Protein AF-A0A3C1V6Z4-F1 (afdb_monomer_lite)

Sequence (201 aa):
MAAVVLVALPVWFRATVSAAVAAIESIQLNGKGGDYHIFLPLIFPTIVVVALALGVLLLVRTLFDGAAWRIDRLVFRFERIDPKVGLQRIVSKTTVVRILLSFIGFAVLVSAAWLLAGPLIVVLGDFPASLGRGAGQGSEVLSAAVNYLWGILAVASIVSALDWWLQRFRFERKIRMTPSELREELRSLRANPKVRWQRNG

Structure (mmCIF, N/CA/C/O backbone):
data_AF-A0A3C1V6Z4-F1
#
_entry.id   AF-A0A3C1V6Z4-F1
#
loop_
_atom_site.group_PDB
_atom_site.id
_atom_site.type_symbol
_atom_site.label_atom_id
_atom_site.label_alt_id
_atom_site.label_comp_id
_atom_site.label_asym_id
_atom_site.label_entity_id
_atom_site.label_seq_id
_atom_site.pdbx_PDB_ins_code
_atom_site.Cartn_x
_atom_site.Cartn_y
_atom_site.Cartn_z
_atom_site.occupancy
_atom_site.B_iso_or_equiv
_atom_site.auth_seq_id
_atom_site.auth_comp_id
_atom_site.auth_asym_id
_atom_site.auth_atom_id
_atom_site.pdbx_PDB_model_num
ATOM 1 N N . MET A 1 1 ? -1.363 -14.929 2.633 1.00 51.97 1 MET A N 1
ATOM 2 C CA . MET A 1 1 ? -1.083 -13.933 1.571 1.00 51.97 1 MET A CA 1
ATOM 3 C C . MET A 1 1 ? 0.413 -13.682 1.402 1.00 51.97 1 MET A C 1
ATOM 5 O O . MET A 1 1 ? 0.907 -13.970 0.326 1.00 51.97 1 MET A O 1
ATOM 9 N N . ALA A 1 2 ? 1.154 -13.258 2.437 1.00 54.22 2 ALA A N 1
ATOM 10 C CA . ALA A 1 2 ? 2.596 -12.970 2.320 1.00 54.22 2 ALA A CA 1
ATOM 11 C C . ALA A 1 2 ? 3.446 -14.137 1.764 1.00 54.22 2 ALA A C 1
ATOM 13 O O . ALA A 1 2 ? 4.280 -13.917 0.897 1.00 54.22 2 ALA A O 1
ATOM 14 N N . ALA A 1 3 ? 3.185 -15.382 2.180 1.00 61.78 3 ALA A N 1
ATOM 15 C CA . ALA A 1 3 ? 3.918 -16.554 1.682 1.00 61.78 3 ALA A CA 1
ATOM 16 C C . ALA A 1 3 ? 3.718 -16.817 0.175 1.00 61.78 3 ALA A C 1
ATOM 18 O O . ALA A 1 3 ? 4.668 -17.142 -0.525 1.00 61.78 3 ALA A O 1
ATOM 19 N N . VAL A 1 4 ? 2.500 -16.622 -0.343 1.00 63.16 4 VAL A N 1
ATOM 20 C CA . VAL A 1 4 ? 2.193 -16.793 -1.777 1.00 63.16 4 VAL A CA 1
ATOM 21 C C . VAL A 1 4 ? 2.900 -15.726 -2.599 1.00 63.16 4 VAL A C 1
ATOM 23 O O . VAL A 1 4 ? 3.477 -16.028 -3.636 1.00 63.16 4 VAL A O 1
ATOM 26 N N . VAL A 1 5 ? 2.897 -14.488 -2.100 1.00 64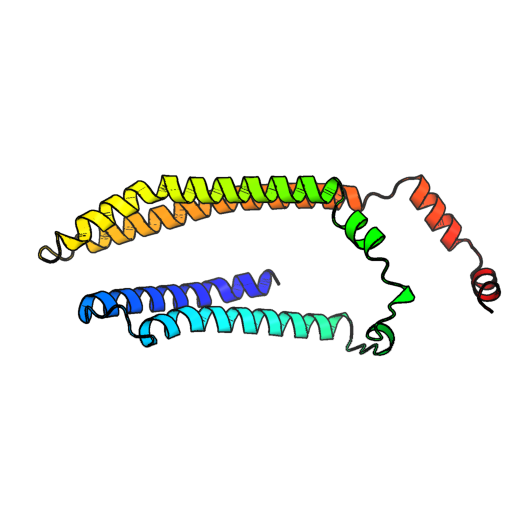.00 5 VAL A N 1
ATOM 27 C CA . VAL A 1 5 ? 3.597 -13.373 -2.739 1.00 64.00 5 VAL A CA 1
ATOM 28 C C . VAL A 1 5 ? 5.096 -13.648 -2.789 1.00 64.00 5 VAL A C 1
ATOM 30 O O . VAL A 1 5 ? 5.678 -13.496 -3.851 1.00 64.00 5 VAL A O 1
ATOM 33 N N . LEU A 1 6 ? 5.706 -14.128 -1.700 1.00 73.56 6 LEU A N 1
ATOM 34 C CA . LEU A 1 6 ? 7.139 -14.444 -1.653 1.00 73.56 6 LEU A CA 1
ATOM 35 C C . LEU A 1 6 ? 7.544 -15.582 -2.604 1.00 73.56 6 LEU A C 1
ATOM 37 O O . LEU A 1 6 ? 8.608 -15.507 -3.211 1.00 73.56 6 LEU A O 1
ATOM 41 N N . VAL A 1 7 ? 6.699 -16.604 -2.770 1.00 75.56 7 VAL A N 1
ATOM 42 C CA . VAL A 1 7 ? 6.961 -17.727 -3.692 1.00 75.56 7 VAL A CA 1
ATOM 43 C C . VAL A 1 7 ? 6.725 -17.330 -5.153 1.00 75.56 7 VAL A C 1
ATOM 45 O O . VAL A 1 7 ? 7.472 -17.749 -6.035 1.00 75.56 7 VAL A O 1
ATOM 48 N N . ALA A 1 8 ? 5.714 -16.502 -5.424 1.00 73.44 8 ALA A N 1
ATOM 49 C CA . ALA A 1 8 ? 5.392 -16.056 -6.777 1.00 73.44 8 ALA A CA 1
ATOM 50 C C . ALA A 1 8 ? 6.335 -14.953 -7.289 1.00 73.44 8 ALA A C 1
ATOM 52 O O . ALA A 1 8 ? 6.526 -14.836 -8.496 1.00 73.44 8 ALA A O 1
ATOM 53 N N . LEU A 1 9 ? 6.950 -14.172 -6.394 1.00 73.75 9 LEU A N 1
ATOM 54 C CA . LEU A 1 9 ? 7.832 -13.047 -6.726 1.00 73.75 9 LEU A CA 1
ATOM 55 C C . LEU A 1 9 ? 8.994 -13.402 -7.669 1.00 73.75 9 LEU A C 1
ATOM 57 O O . LEU A 1 9 ? 9.145 -12.711 -8.674 1.00 73.75 9 LEU A O 1
ATOM 61 N N . PRO A 1 10 ? 9.804 -14.452 -7.420 1.00 79.44 10 PRO A N 1
ATOM 62 C CA . PRO A 1 10 ? 10.928 -14.783 -8.298 1.00 79.44 10 PRO A CA 1
ATOM 63 C C . PRO A 1 10 ? 10.482 -15.253 -9.688 1.00 79.44 10 PRO A C 1
ATOM 65 O O . PRO A 1 10 ? 11.139 -14.940 -10.681 1.00 79.44 10 PRO A O 1
ATOM 68 N N . VAL A 1 11 ? 9.363 -15.979 -9.774 1.00 78.00 11 VAL A N 1
ATOM 69 C CA . VAL A 1 11 ? 8.796 -16.445 -11.051 1.00 78.00 11 VAL A CA 1
ATOM 70 C C . VAL A 1 11 ? 8.221 -15.270 -11.831 1.00 78.00 11 VAL A C 1
ATOM 72 O O . VAL A 1 11 ? 8.509 -15.117 -13.016 1.00 78.00 11 VAL A O 1
ATOM 75 N N . TRP A 1 12 ? 7.468 -14.409 -11.144 1.00 75.56 12 TRP A N 1
ATOM 76 C CA . TRP A 1 12 ? 6.934 -13.181 -11.709 1.00 75.56 12 TRP A CA 1
ATOM 77 C C . TRP A 1 12 ? 8.057 -12.306 -12.249 1.00 75.56 12 TRP A C 1
ATOM 79 O O . TRP A 1 12 ? 8.061 -12.017 -13.434 1.00 75.56 12 TRP A O 1
ATOM 89 N N . PHE A 1 13 ? 9.059 -11.991 -11.424 1.00 76.31 13 PHE A N 1
ATOM 90 C CA . PHE A 1 13 ? 10.189 -11.145 -11.798 1.00 76.31 13 PHE A CA 1
ATOM 91 C C . PHE A 1 13 ? 10.911 -11.654 -13.050 1.00 76.31 13 PHE A C 1
ATOM 93 O O . PHE A 1 13 ? 11.165 -10.879 -13.967 1.00 76.31 13 PHE A O 1
ATOM 100 N N . ARG A 1 14 ? 11.185 -12.963 -13.143 1.00 77.00 14 ARG A N 1
ATOM 101 C CA . ARG A 1 14 ? 11.788 -13.554 -14.350 1.00 77.00 14 ARG A CA 1
ATOM 102 C C . ARG A 1 14 ? 10.898 -13.387 -15.584 1.00 77.00 14 ARG A C 1
ATOM 104 O O . ARG A 1 14 ? 11.407 -13.072 -16.659 1.00 77.00 14 ARG A O 1
ATOM 111 N N . ALA A 1 15 ? 9.590 -13.578 -15.439 1.00 74.69 15 ALA A N 1
ATOM 112 C CA . ALA A 1 15 ? 8.638 -13.448 -16.536 1.00 74.69 15 ALA A CA 1
ATOM 113 C C . ALA A 1 15 ? 8.471 -11.989 -16.995 1.00 74.69 15 ALA A C 1
ATOM 115 O O . ALA A 1 15 ? 8.499 -11.724 -18.192 1.00 74.69 15 ALA A O 1
ATOM 116 N N . THR A 1 16 ? 8.367 -11.025 -16.076 1.00 77.81 16 THR A N 1
ATOM 117 C CA . THR A 1 16 ? 8.249 -9.604 -16.438 1.00 77.81 16 THR A CA 1
ATOM 118 C C . THR A 1 16 ? 9.543 -9.056 -17.024 1.00 77.81 16 THR A C 1
ATOM 120 O O . THR A 1 16 ? 9.485 -8.307 -17.991 1.00 77.81 16 THR A O 1
ATOM 123 N N . VAL A 1 17 ? 10.709 -9.430 -16.483 1.00 76.00 17 VAL A N 1
ATOM 124 C CA . VAL A 1 17 ? 12.007 -8.972 -17.007 1.00 76.00 17 VAL A CA 1
ATOM 125 C C . VAL A 1 17 ? 12.266 -9.541 -18.401 1.00 76.00 17 VAL A C 1
ATOM 127 O O . VAL A 1 17 ? 12.654 -8.792 -19.290 1.00 76.00 17 VAL A O 1
ATOM 130 N N . SER A 1 18 ? 12.000 -10.831 -18.630 1.00 72.69 18 SER A N 1
ATOM 131 C CA . SER A 1 18 ? 12.142 -11.422 -19.972 1.00 72.69 18 SER A CA 1
ATOM 132 C C . SER A 1 18 ? 11.177 -10.804 -20.987 1.00 72.69 18 SER A C 1
ATOM 134 O O . SER A 1 18 ? 11.597 -10.468 -22.092 1.00 72.69 18 SER A O 1
ATOM 136 N N . ALA A 1 19 ? 9.919 -10.570 -20.602 1.00 72.75 19 ALA A N 1
ATOM 137 C CA . ALA A 1 19 ? 8.947 -9.890 -21.455 1.00 72.75 19 ALA A CA 1
ATOM 138 C C . ALA A 1 19 ? 9.327 -8.426 -21.737 1.00 72.75 19 ALA A C 1
ATOM 140 O O . ALA A 1 19 ? 9.159 -7.956 -22.859 1.00 72.75 19 ALA A O 1
ATOM 141 N N . ALA A 1 20 ? 9.872 -7.710 -20.749 1.00 69.81 20 ALA A N 1
ATOM 142 C CA . ALA A 1 20 ? 10.340 -6.337 -20.922 1.00 69.81 20 ALA A CA 1
ATOM 143 C C . ALA A 1 20 ? 11.541 -6.256 -21.878 1.00 69.81 20 ALA A C 1
ATOM 145 O O . ALA A 1 20 ? 11.566 -5.389 -22.746 1.00 69.81 20 ALA A O 1
ATOM 146 N N . VAL A 1 21 ? 12.502 -7.179 -21.765 1.00 71.38 21 VAL A N 1
ATOM 147 C CA . VAL A 1 21 ? 13.651 -7.261 -22.683 1.00 71.38 21 VAL A CA 1
ATOM 148 C C . VAL A 1 21 ? 13.186 -7.558 -24.110 1.00 71.38 21 VAL A C 1
ATOM 150 O O . VAL A 1 21 ? 13.576 -6.845 -25.031 1.00 71.38 21 VAL A O 1
ATOM 153 N N . ALA A 1 22 ? 12.286 -8.529 -24.289 1.00 71.75 22 ALA A N 1
ATOM 154 C CA . ALA A 1 22 ? 11.724 -8.859 -25.599 1.00 71.75 22 ALA A CA 1
ATOM 155 C C . ALA A 1 22 ? 10.933 -7.688 -26.215 1.00 71.75 22 ALA A C 1
ATOM 157 O O . ALA A 1 22 ? 10.996 -7.452 -27.422 1.00 71.75 22 ALA A O 1
ATOM 158 N N . ALA A 1 23 ? 10.214 -6.918 -25.392 1.00 67.31 23 ALA A N 1
ATOM 159 C CA . ALA A 1 23 ? 9.503 -5.728 -25.846 1.00 67.31 23 ALA A CA 1
ATOM 160 C C . ALA A 1 23 ? 10.471 -4.645 -26.350 1.00 67.31 23 ALA A C 1
ATOM 162 O O . ALA A 1 23 ? 10.263 -4.105 -27.437 1.00 67.31 23 ALA A O 1
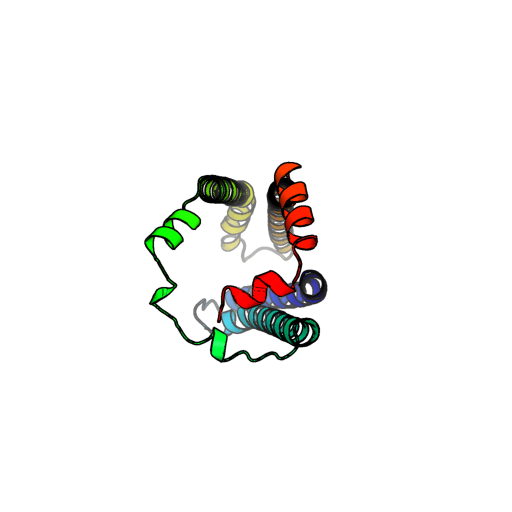ATOM 163 N N . ILE A 1 24 ? 11.550 -4.376 -25.608 1.00 67.00 24 ILE A N 1
ATOM 164 C CA . ILE A 1 24 ? 12.592 -3.416 -26.004 1.00 67.00 24 ILE A CA 1
ATOM 165 C C . ILE A 1 24 ? 13.249 -3.849 -27.321 1.00 67.00 24 ILE A C 1
ATOM 167 O O . ILE A 1 24 ? 13.349 -3.042 -28.243 1.00 67.00 24 ILE A O 1
ATOM 171 N N . GLU A 1 25 ? 13.601 -5.129 -27.448 1.00 67.88 25 GLU A N 1
ATOM 172 C CA . GLU A 1 25 ? 14.203 -5.697 -28.659 1.00 67.88 25 GLU A CA 1
ATOM 173 C C . GLU A 1 25 ? 13.275 -5.560 -29.881 1.00 67.88 25 GLU A C 1
ATOM 175 O O . GLU A 1 25 ? 13.702 -5.128 -30.952 1.00 67.88 25 GLU A O 1
ATOM 180 N N . SER A 1 26 ? 11.975 -5.822 -29.712 1.00 63.31 26 SER A N 1
ATOM 181 C CA . SER A 1 26 ? 10.986 -5.684 -30.791 1.00 63.31 26 SER A CA 1
ATOM 182 C C . SER A 1 26 ? 10.779 -4.234 -31.256 1.00 63.31 26 SER A C 1
ATOM 184 O O . SER A 1 26 ? 10.603 -3.989 -32.452 1.00 63.31 26 SER A O 1
ATOM 186 N N . ILE A 1 27 ? 10.848 -3.265 -30.334 1.00 64.19 27 ILE A N 1
ATOM 187 C CA . ILE A 1 27 ? 10.740 -1.832 -30.640 1.00 64.19 27 ILE A CA 1
ATOM 188 C C . ILE A 1 27 ? 11.985 -1.356 -31.400 1.00 64.19 27 ILE A C 1
ATOM 190 O O . ILE A 1 27 ? 11.859 -0.590 -32.358 1.00 64.19 27 ILE A O 1
ATOM 194 N N . GLN A 1 28 ? 13.168 -1.845 -31.018 1.00 64.38 28 GLN A N 1
ATOM 195 C CA . GLN A 1 28 ? 14.439 -1.512 -31.666 1.00 64.38 28 GLN A CA 1
ATOM 196 C C . GLN A 1 28 ? 14.567 -2.098 -33.077 1.00 64.38 28 GLN A C 1
ATOM 198 O O . GLN A 1 28 ? 15.090 -1.424 -33.962 1.00 64.38 28 GLN A O 1
ATOM 203 N N . LEU A 1 29 ? 14.081 -3.323 -33.305 1.00 59.72 29 LEU A N 1
ATOM 204 C CA . LEU A 1 29 ? 14.215 -4.008 -34.595 1.00 59.72 29 LEU A CA 1
ATOM 205 C C . LEU A 1 29 ? 13.167 -3.581 -35.634 1.00 59.72 29 LEU A C 1
ATOM 207 O O . LEU A 1 29 ? 13.487 -3.513 -36.817 1.00 59.72 29 LEU A O 1
ATOM 211 N N . ASN A 1 30 ? 11.929 -3.286 -35.221 1.00 60.72 30 ASN A N 1
ATOM 212 C CA . ASN A 1 30 ? 10.826 -3.040 -36.162 1.00 60.72 30 ASN A CA 1
ATOM 213 C C . ASN A 1 30 ? 10.367 -1.577 -36.258 1.00 60.72 30 ASN A C 1
ATOM 215 O O . ASN A 1 30 ? 9.584 -1.258 -37.154 1.00 60.72 30 ASN A O 1
ATOM 219 N N . GLY A 1 31 ? 10.795 -0.681 -35.358 1.00 58.16 31 GLY A N 1
ATOM 220 C CA . GLY A 1 31 ? 10.470 0.756 -35.408 1.00 58.16 31 GLY A CA 1
ATOM 221 C C . GLY A 1 31 ? 8.974 1.109 -35.313 1.00 58.16 31 GLY A C 1
ATOM 222 O O . GLY A 1 31 ? 8.603 2.274 -35.441 1.00 58.16 31 GLY A O 1
ATOM 223 N N . LYS A 1 32 ? 8.094 0.127 -35.082 1.00 55.72 32 LYS A N 1
ATOM 224 C CA . LYS A 1 32 ? 6.639 0.297 -34.983 1.00 55.72 32 LYS A CA 1
ATOM 225 C C . LYS A 1 32 ? 6.191 0.093 -33.539 1.00 55.72 32 LYS A C 1
ATOM 227 O O . LYS A 1 32 ? 5.840 -1.007 -33.129 1.00 55.72 32 LYS A O 1
ATOM 232 N N . GLY A 1 33 ? 6.168 1.178 -32.769 1.00 51.44 33 GLY A N 1
ATOM 233 C CA . GLY A 1 33 ? 5.713 1.205 -31.371 1.00 51.44 33 GLY A CA 1
ATOM 234 C C . GLY A 1 33 ? 4.194 1.085 -31.170 1.00 51.44 33 GLY A C 1
ATOM 235 O O . GLY A 1 33 ? 3.672 1.658 -30.219 1.00 51.44 33 GLY A O 1
ATOM 236 N N . GLY A 1 34 ? 3.474 0.405 -32.069 1.00 54.38 34 GLY A N 1
ATOM 237 C CA . GLY A 1 34 ? 2.004 0.382 -32.092 1.00 54.38 34 GLY A CA 1
ATOM 238 C C . GLY A 1 34 ? 1.350 -0.999 -32.000 1.00 54.38 34 GLY A C 1
ATOM 239 O O . GLY A 1 34 ? 0.134 -1.069 -31.830 1.00 54.38 34 GLY A O 1
ATOM 240 N N . ASP A 1 35 ? 2.110 -2.093 -32.096 1.00 61.44 35 ASP A N 1
ATOM 241 C CA . ASP A 1 35 ? 1.518 -3.431 -32.123 1.00 61.44 35 ASP A CA 1
ATOM 242 C C . ASP A 1 35 ? 1.171 -3.916 -30.706 1.00 61.44 35 ASP A C 1
ATOM 244 O O . ASP A 1 35 ? 2.025 -4.091 -29.836 1.00 61.44 35 ASP A O 1
ATOM 248 N N . TYR A 1 36 ? -0.117 -4.188 -30.477 1.00 60.84 36 TYR A N 1
ATOM 249 C CA . TYR A 1 36 ? -0.671 -4.717 -29.220 1.00 60.84 36 TYR A CA 1
ATOM 250 C C . TYR A 1 36 ? -0.026 -6.046 -28.777 1.00 60.84 36 TYR A C 1
ATOM 252 O O . TYR A 1 36 ? -0.046 -6.384 -27.591 1.00 60.84 36 TYR A O 1
ATOM 260 N N . HIS A 1 37 ? 0.605 -6.764 -29.711 1.00 63.25 37 HIS A N 1
ATOM 261 C CA . HIS A 1 37 ? 1.395 -7.975 -29.471 1.00 63.25 37 HIS A CA 1
ATOM 262 C C . HIS A 1 37 ? 2.595 -7.752 -28.541 1.00 63.25 37 HIS A C 1
ATOM 264 O O . HIS A 1 37 ? 3.019 -8.694 -27.881 1.00 63.25 37 HIS A O 1
ATOM 270 N N . ILE A 1 38 ? 3.111 -6.522 -28.440 1.00 63.22 38 ILE A N 1
ATOM 271 C CA . ILE A 1 38 ? 4.247 -6.168 -27.571 1.00 63.22 38 ILE A CA 1
ATOM 272 C C . ILE A 1 38 ? 3.794 -6.030 -26.106 1.00 63.22 38 ILE A C 1
ATOM 274 O O . ILE A 1 38 ? 4.511 -6.402 -25.177 1.00 63.22 38 ILE A O 1
ATOM 278 N N . PHE A 1 39 ? 2.573 -5.537 -25.881 1.00 61.12 39 PHE A N 1
ATOM 279 C CA . PHE A 1 39 ? 2.031 -5.295 -24.539 1.00 61.12 39 PHE A CA 1
ATOM 280 C C . PHE A 1 39 ? 1.437 -6.554 -23.892 1.00 61.12 39 PHE A C 1
ATOM 282 O O . PHE A 1 39 ? 1.486 -6.707 -22.670 1.00 61.12 39 PHE A O 1
ATOM 289 N N . LEU A 1 40 ? 0.904 -7.477 -24.697 1.00 67.19 40 LEU A N 1
ATOM 290 C CA . LEU A 1 40 ? 0.298 -8.726 -24.229 1.00 67.19 40 LEU A CA 1
ATOM 291 C C . LEU A 1 40 ? 1.238 -9.588 -23.348 1.00 67.19 40 LEU A C 1
ATOM 293 O O . LEU A 1 40 ? 0.827 -9.950 -22.242 1.00 67.19 40 LEU A O 1
ATOM 297 N N . PRO A 1 41 ? 2.495 -9.885 -23.743 1.00 70.06 41 PRO A N 1
ATOM 298 C CA . PRO A 1 41 ? 3.414 -10.685 -22.928 1.00 70.06 41 PRO A CA 1
ATOM 299 C C . PRO A 1 41 ? 3.906 -9.963 -21.666 1.00 70.06 41 PRO A C 1
ATOM 301 O O . PRO A 1 41 ? 4.340 -10.626 -20.728 1.00 70.06 41 PRO A O 1
ATOM 304 N N . LEU A 1 42 ? 3.803 -8.630 -21.597 1.00 68.00 42 LEU A N 1
ATOM 305 C CA . LEU A 1 42 ? 4.161 -7.855 -20.405 1.00 68.00 42 LEU A CA 1
ATOM 306 C C . LEU A 1 42 ? 3.061 -7.912 -19.328 1.00 68.00 42 LEU A C 1
ATOM 308 O O . LEU A 1 42 ? 3.352 -7.980 -18.134 1.00 68.00 42 LEU A O 1
ATOM 312 N N . ILE A 1 43 ? 1.794 -7.903 -19.751 1.00 71.31 43 ILE A N 1
ATOM 313 C CA . ILE A 1 43 ? 0.616 -7.861 -18.866 1.00 71.31 43 ILE A CA 1
ATOM 314 C C . ILE A 1 43 ? 0.147 -9.275 -18.469 1.00 71.31 43 ILE A C 1
ATOM 316 O O . ILE A 1 43 ? -0.422 -9.488 -17.399 1.00 71.31 43 ILE A O 1
ATOM 320 N N . PHE A 1 44 ? 0.391 -10.280 -19.305 1.00 75.62 44 PHE A N 1
ATOM 321 C CA . PHE A 1 44 ? -0.005 -11.658 -19.022 1.00 75.62 44 PHE A CA 1
ATOM 322 C C . PHE A 1 44 ? 0.562 -12.232 -17.700 1.00 75.62 44 PHE A C 1
ATOM 324 O O . PHE A 1 44 ? -0.224 -12.735 -16.888 1.00 75.62 44 PHE A O 1
ATOM 331 N N . PRO A 1 45 ? 1.875 -12.138 -17.396 1.00 75.31 45 PRO A N 1
ATOM 332 C CA . PRO A 1 45 ? 2.428 -12.717 -16.171 1.00 75.31 45 PRO A CA 1
ATOM 333 C C . PRO A 1 45 ? 1.937 -12.022 -14.893 1.00 75.31 45 PRO A C 1
ATOM 335 O O . PRO A 1 45 ? 1.777 -12.680 -13.864 1.00 75.31 45 PRO A O 1
ATOM 338 N N . THR A 1 46 ? 1.645 -10.717 -14.932 1.00 74.00 46 THR A N 1
ATOM 339 C CA . THR A 1 46 ? 1.023 -10.006 -13.801 1.00 74.00 46 THR A CA 1
ATOM 340 C C . THR A 1 46 ? -0.392 -10.515 -13.534 1.00 74.00 46 THR A C 1
ATOM 342 O O . THR A 1 46 ? -0.719 -10.798 -12.381 1.00 74.00 46 THR A O 1
ATOM 345 N N . ILE A 1 47 ? -1.213 -10.702 -14.573 1.00 80.25 47 ILE A N 1
ATOM 346 C CA . ILE A 1 47 ? -2.584 -11.221 -14.426 1.00 80.25 47 ILE A CA 1
ATOM 347 C C . ILE A 1 47 ? -2.582 -12.624 -13.806 1.00 80.25 47 ILE A C 1
ATOM 349 O O . ILE A 1 47 ? -3.347 -12.881 -12.875 1.00 80.25 47 ILE A O 1
ATOM 353 N N . VAL A 1 48 ? -1.708 -13.519 -14.275 1.00 80.25 48 VAL A N 1
ATOM 354 C CA . VAL A 1 48 ? -1.630 -14.904 -13.775 1.00 80.25 48 VAL A CA 1
ATOM 355 C C . VAL A 1 48 ? -1.296 -14.944 -12.282 1.00 80.25 48 VAL A C 1
ATOM 357 O O . VAL A 1 48 ? -1.925 -15.683 -11.523 1.00 80.25 48 VAL A O 1
ATOM 360 N N . VAL A 1 49 ? -0.351 -14.118 -11.830 1.00 75.38 49 VAL A N 1
ATOM 361 C CA . VAL A 1 49 ? 0.041 -14.057 -10.413 1.00 75.38 49 VAL A CA 1
ATOM 362 C C . VAL A 1 49 ? -1.082 -13.501 -9.542 1.00 75.38 49 VAL A C 1
ATOM 364 O O . VAL A 1 49 ? -1.347 -14.039 -8.465 1.00 75.38 49 VAL A O 1
ATOM 367 N N . VAL A 1 50 ? -1.785 -12.467 -10.012 1.00 77.81 50 VAL A N 1
ATOM 368 C CA . VAL A 1 50 ? -2.949 -11.913 -9.305 1.00 77.81 50 VAL A CA 1
ATOM 369 C C . VAL A 1 50 ? -4.069 -12.952 -9.206 1.00 77.81 50 VAL A C 1
ATOM 371 O O . VAL A 1 50 ? -4.629 -13.145 -8.126 1.00 77.81 50 VAL A O 1
ATOM 374 N N . ALA A 1 51 ? -4.359 -13.672 -10.291 1.00 80.69 51 ALA A N 1
ATOM 375 C CA . ALA A 1 51 ? -5.370 -14.726 -10.309 1.00 80.69 51 ALA A CA 1
ATOM 376 C C . ALA A 1 51 ? -5.022 -15.878 -9.349 1.00 80.69 51 ALA A C 1
ATOM 378 O O . ALA A 1 51 ? -5.876 -16.316 -8.578 1.00 80.69 51 ALA A O 1
ATOM 379 N N . LEU A 1 52 ? -3.759 -16.318 -9.324 1.00 80.81 52 LEU A N 1
ATOM 380 C CA . LEU A 1 52 ? -3.278 -17.328 -8.375 1.00 80.81 52 LEU A CA 1
ATOM 381 C C . LEU A 1 52 ? -3.401 -16.856 -6.922 1.00 80.81 52 LEU A C 1
ATOM 383 O O . LEU A 1 52 ? -3.873 -17.606 -6.067 1.00 80.81 52 LEU A O 1
ATOM 387 N N . ALA A 1 53 ? -3.027 -15.608 -6.633 1.00 76.50 53 ALA A N 1
ATOM 388 C CA . ALA A 1 53 ? -3.149 -15.043 -5.292 1.00 76.50 53 ALA A CA 1
ATOM 389 C C . ALA A 1 53 ? -4.613 -14.993 -4.822 1.00 76.50 53 ALA A C 1
ATOM 391 O O . ALA A 1 53 ? -4.907 -15.352 -3.677 1.00 76.50 53 ALA A O 1
ATOM 392 N N . LEU A 1 54 ? -5.532 -14.605 -5.711 1.00 81.81 54 LEU A N 1
ATOM 393 C CA . LEU A 1 54 ? -6.972 -14.614 -5.450 1.00 81.81 54 LEU A CA 1
ATOM 394 C C . LEU A 1 54 ? -7.507 -16.035 -5.235 1.00 81.81 54 LEU A C 1
ATOM 396 O O . LEU A 1 54 ? -8.285 -16.257 -4.307 1.00 81.81 54 LEU A O 1
ATOM 400 N N . GLY A 1 55 ? -7.054 -17.002 -6.035 1.00 82.25 55 GLY A N 1
ATOM 401 C CA . GLY A 1 55 ? -7.420 -18.411 -5.889 1.00 82.25 55 GLY A CA 1
ATOM 402 C C . GLY A 1 55 ? -7.002 -18.987 -4.535 1.00 82.25 55 GLY A C 1
ATOM 403 O O . GLY A 1 55 ? -7.817 -19.595 -3.843 1.00 82.25 55 GLY A O 1
ATOM 404 N N . VAL A 1 56 ? -5.767 -18.725 -4.094 1.00 81.25 56 VAL A N 1
ATOM 405 C CA . VAL A 1 56 ? -5.303 -19.161 -2.765 1.00 81.25 56 VAL A CA 1
ATOM 406 C C . VAL A 1 56 ? -6.073 -18.457 -1.649 1.00 81.25 56 VAL A C 1
ATOM 408 O O . VAL A 1 56 ? -6.405 -19.086 -0.646 1.00 81.25 56 VAL A O 1
ATOM 411 N N . LEU A 1 57 ? -6.390 -17.169 -1.804 1.00 79.81 57 LEU A N 1
ATOM 412 C CA . LEU A 1 57 ? -7.198 -16.443 -0.824 1.00 79.81 57 LEU A CA 1
ATOM 413 C C . LEU A 1 57 ? -8.583 -17.077 -0.657 1.00 79.81 57 LEU A C 1
ATOM 415 O O . LEU A 1 57 ? -9.030 -17.275 0.473 1.00 79.81 57 LEU A O 1
ATOM 419 N N . LEU A 1 58 ? -9.241 -17.406 -1.769 1.00 80.12 58 LEU A N 1
ATOM 420 C CA . LEU A 1 58 ? -10.523 -18.105 -1.775 1.00 80.12 58 LEU A CA 1
ATOM 421 C C . LEU A 1 58 ? -10.407 -19.465 -1.087 1.00 80.12 58 LEU A C 1
ATOM 423 O O . LEU A 1 58 ? -11.197 -19.742 -0.189 1.00 80.12 58 LEU A O 1
ATOM 427 N N . LEU A 1 59 ? -9.386 -20.253 -1.432 1.00 80.00 59 LEU A N 1
ATOM 428 C CA . LEU A 1 59 ? -9.149 -21.574 -0.851 1.00 80.00 59 LEU A CA 1
ATOM 429 C C . LEU A 1 59 ? -8.968 -21.502 0.674 1.00 80.00 59 LEU A C 1
ATOM 431 O O . LEU A 1 59 ? -9.662 -22.188 1.423 1.00 80.00 59 LEU A O 1
ATOM 435 N N . VAL A 1 60 ? -8.079 -20.623 1.143 1.00 78.06 60 VAL A N 1
ATOM 436 C CA . VAL A 1 60 ? -7.828 -20.398 2.575 1.00 78.06 60 VAL A CA 1
ATOM 437 C C . VAL A 1 60 ? -9.119 -19.972 3.267 1.00 78.06 60 VAL A C 1
ATOM 439 O O . VAL A 1 60 ? -9.496 -20.553 4.279 1.00 78.06 60 VAL A O 1
ATOM 442 N N . ARG A 1 61 ? -9.852 -19.011 2.703 1.00 73.62 61 ARG A N 1
ATOM 443 C CA . ARG A 1 61 ? -11.115 -18.550 3.286 1.00 73.62 61 ARG A CA 1
ATOM 444 C C . ARG A 1 61 ? -12.136 -19.682 3.407 1.00 73.62 61 ARG A C 1
ATOM 446 O O . ARG A 1 61 ? -12.753 -19.826 4.455 1.00 73.62 61 ARG A O 1
ATOM 453 N N . THR A 1 62 ? -12.283 -20.510 2.373 1.00 74.25 62 THR A N 1
ATOM 454 C CA . THR A 1 62 ? -13.210 -21.652 2.402 1.00 74.25 62 THR A CA 1
ATOM 455 C C . THR A 1 62 ? -12.806 -22.731 3.405 1.00 74.25 62 THR A C 1
ATOM 457 O O . THR A 1 62 ? -13.685 -23.347 4.003 1.00 74.25 62 THR A O 1
ATOM 460 N N . LEU A 1 63 ? -11.502 -22.936 3.619 1.00 76.62 63 LEU A N 1
ATOM 461 C CA . LEU A 1 63 ? -10.979 -23.924 4.563 1.00 76.62 63 LEU A CA 1
ATOM 462 C C . LEU A 1 63 ? -11.123 -23.476 6.024 1.00 76.62 63 LEU A C 1
ATOM 464 O O . LEU A 1 63 ? -11.476 -24.293 6.868 1.00 76.62 63 LEU A O 1
ATOM 468 N N . PHE A 1 64 ? -10.863 -22.200 6.330 1.00 67.94 64 PHE A N 1
ATOM 469 C CA . PHE A 1 64 ? -10.854 -21.698 7.711 1.00 67.94 64 PHE A CA 1
ATOM 470 C C . PHE A 1 64 ? -12.228 -21.238 8.218 1.00 67.94 64 PHE A C 1
ATOM 472 O O . PH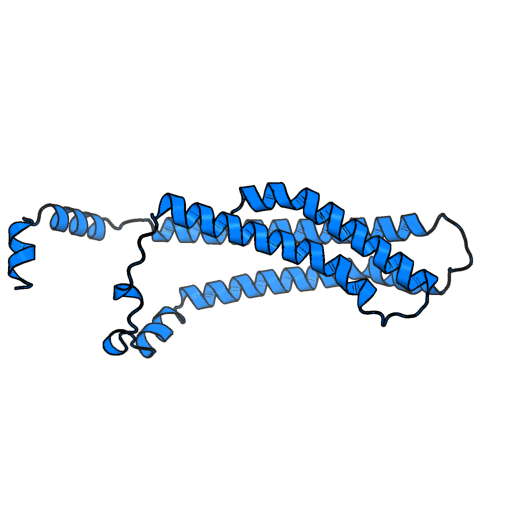E A 1 64 ? -12.561 -21.512 9.368 1.00 67.94 64 PHE A O 1
ATOM 479 N N . ASP A 1 65 ? -13.039 -20.569 7.392 1.00 62.72 65 ASP A N 1
ATOM 480 C CA . ASP A 1 65 ? -14.359 -20.071 7.821 1.00 62.72 65 ASP A CA 1
ATOM 481 C C . ASP A 1 65 ? -15.472 -21.128 7.664 1.00 62.72 65 ASP A C 1
ATOM 483 O O . ASP A 1 65 ? -16.602 -20.931 8.126 1.00 62.72 65 ASP A O 1
ATOM 487 N N . GLY A 1 66 ? -15.165 -22.251 7.000 1.00 58.78 66 GLY A N 1
ATOM 488 C CA . GLY A 1 66 ? -16.151 -23.177 6.454 1.00 58.78 66 GLY A CA 1
ATOM 489 C C . GLY A 1 66 ? -16.957 -22.527 5.323 1.00 58.78 66 GLY A C 1
ATOM 490 O O . GLY A 1 66 ? -17.122 -21.308 5.255 1.00 58.78 66 GLY A O 1
ATOM 491 N N . ALA A 1 67 ? -17.509 -23.328 4.412 1.00 57.88 67 ALA A N 1
ATOM 492 C CA . ALA A 1 67 ? -18.427 -22.840 3.381 1.00 57.88 67 ALA A CA 1
ATOM 493 C C . ALA A 1 67 ? -19.797 -22.460 3.989 1.00 57.88 67 ALA A C 1
ATOM 495 O O . ALA A 1 67 ? -20.836 -23.003 3.628 1.00 57.88 67 ALA A O 1
ATOM 496 N N . ALA A 1 68 ? -19.826 -21.533 4.946 1.00 57.31 68 ALA A N 1
ATOM 497 C CA . ALA A 1 68 ? -21.046 -21.032 5.555 1.00 57.31 68 ALA A CA 1
ATOM 498 C C . ALA A 1 68 ? -21.677 -19.969 4.645 1.00 57.31 68 ALA A C 1
ATOM 500 O O . ALA A 1 68 ? -21.547 -18.763 4.872 1.00 57.31 68 ALA A O 1
ATOM 501 N N . TRP A 1 69 ? -22.383 -20.425 3.610 1.00 54.75 69 TRP A N 1
ATOM 502 C CA . TRP A 1 69 ? -23.218 -19.585 2.753 1.00 54.75 69 TRP A CA 1
ATOM 503 C C . TRP A 1 69 ? -24.437 -19.100 3.547 1.00 54.75 69 TRP A C 1
ATOM 505 O O . TRP A 1 69 ? -25.519 -19.674 3.499 1.00 54.75 69 TRP A O 1
ATOM 515 N N . ARG A 1 70 ? -24.259 -18.043 4.348 1.00 60.16 70 ARG A N 1
ATOM 516 C CA . ARG A 1 70 ? -25.361 -17.416 5.092 1.00 60.16 70 ARG A CA 1
ATOM 517 C C . ARG A 1 70 ? -26.077 -16.411 4.200 1.00 60.16 70 ARG A C 1
ATOM 519 O O . ARG A 1 70 ? -25.790 -15.216 4.261 1.00 60.16 70 ARG A O 1
ATOM 526 N N . ILE A 1 71 ? -27.008 -16.915 3.396 1.00 64.12 71 ILE A N 1
ATOM 527 C CA . ILE A 1 71 ? -27.864 -16.122 2.501 1.00 64.12 71 ILE A CA 1
ATOM 528 C C . ILE A 1 71 ? -28.620 -15.032 3.287 1.00 64.12 71 ILE A C 1
ATOM 530 O O . ILE A 1 71 ? -28.725 -13.902 2.821 1.00 64.12 71 ILE A O 1
ATOM 534 N N . ASP A 1 72 ? -28.989 -15.288 4.546 1.00 63.72 72 ASP A N 1
ATOM 535 C CA . ASP A 1 72 ? -29.635 -14.297 5.424 1.00 63.72 72 ASP A CA 1
ATOM 536 C C . ASP A 1 72 ? -28.800 -13.035 5.703 1.00 63.72 72 ASP A C 1
ATOM 538 O O . ASP A 1 72 ? -29.351 -11.989 6.049 1.00 63.72 72 ASP A O 1
ATOM 542 N N . ARG A 1 73 ? -27.466 -13.107 5.567 1.00 58.84 73 ARG A N 1
ATOM 543 C CA . ARG A 1 73 ? -26.567 -11.945 5.707 1.00 58.84 73 ARG A CA 1
ATOM 544 C C . ARG A 1 73 ? -26.360 -11.177 4.400 1.00 58.84 73 ARG A C 1
ATOM 546 O O . ARG A 1 73 ? -25.838 -10.068 4.448 1.00 58.84 73 ARG A O 1
ATOM 553 N N . LEU A 1 74 ? -26.757 -11.755 3.266 1.00 61.00 74 LEU A N 1
ATOM 554 C CA . LEU A 1 74 ? -26.756 -11.110 1.949 1.00 61.00 74 LEU A CA 1
ATOM 555 C C . LEU A 1 74 ? -28.037 -10.308 1.690 1.00 61.00 74 LEU A C 1
ATOM 557 O O . LEU A 1 74 ? -28.061 -9.494 0.771 1.00 61.00 74 LEU A O 1
ATOM 561 N N . VAL A 1 75 ? -29.084 -10.500 2.501 1.00 69.31 75 VAL A N 1
ATOM 562 C CA . VAL A 1 75 ? -30.311 -9.704 2.404 1.00 69.31 75 VAL A CA 1
ATOM 563 C C . VAL A 1 75 ? -29.992 -8.252 2.765 1.00 69.31 75 VAL A C 1
ATOM 565 O O . VAL A 1 75 ? -29.676 -7.930 3.913 1.00 69.31 75 VAL A O 1
ATOM 568 N N . PHE A 1 76 ? -30.063 -7.376 1.763 1.00 60.75 76 PHE A N 1
ATOM 569 C CA . PHE A 1 76 ? -29.787 -5.948 1.882 1.00 60.75 76 PHE A CA 1
ATOM 570 C C . PHE A 1 76 ? -30.887 -5.279 2.723 1.00 60.75 76 PHE A C 1
ATOM 572 O O . PHE A 1 76 ? -31.952 -4.927 2.224 1.00 60.75 76 PHE A O 1
ATOM 579 N N . ARG A 1 77 ? -30.664 -5.141 4.035 1.00 68.50 77 ARG A N 1
ATOM 580 C CA . ARG A 1 77 ? -31.604 -4.462 4.942 1.00 68.50 77 ARG A CA 1
ATOM 581 C C . ARG A 1 77 ? -31.290 -2.967 4.993 1.00 68.50 77 ARG A C 1
ATOM 583 O O . ARG A 1 77 ? -30.411 -2.552 5.748 1.00 68.50 77 ARG A O 1
ATOM 590 N N . PHE A 1 78 ? -32.016 -2.168 4.208 1.00 67.38 78 PHE A N 1
ATOM 591 C CA . PHE A 1 78 ? -31.870 -0.704 4.162 1.00 67.38 78 PHE A CA 1
ATOM 592 C C . PHE A 1 78 ? -32.093 -0.031 5.525 1.00 67.38 78 PHE A C 1
ATOM 594 O O . PHE A 1 78 ? -31.418 0.943 5.837 1.00 67.38 78 PHE A O 1
ATOM 601 N N . GLU A 1 79 ? -32.932 -0.608 6.388 1.00 68.69 79 GLU A N 1
ATOM 602 C CA . GLU A 1 79 ? -33.204 -0.098 7.744 1.00 68.69 79 GLU A CA 1
ATOM 603 C C . GLU A 1 79 ? -31.975 -0.102 8.671 1.00 68.69 79 GLU A C 1
ATOM 605 O O . GLU A 1 79 ? -31.996 0.512 9.734 1.00 68.69 79 GLU A O 1
ATOM 610 N N . ARG A 1 80 ? -30.896 -0.812 8.305 1.00 63.72 80 ARG A N 1
ATOM 611 C CA . ARG A 1 80 ? -29.657 -0.900 9.099 1.00 63.72 80 ARG A CA 1
ATOM 612 C C . ARG A 1 80 ? -28.505 -0.068 8.539 1.00 63.72 80 ARG A C 1
ATOM 614 O O . ARG A 1 80 ? -27.437 -0.042 9.152 1.00 63.72 80 ARG A O 1
ATOM 621 N N . ILE A 1 81 ? -28.689 0.578 7.387 1.00 66.56 81 ILE A N 1
ATOM 622 C CA . ILE A 1 81 ? -27.651 1.374 6.731 1.00 66.56 81 ILE A CA 1
ATOM 623 C C . ILE A 1 81 ? -28.011 2.840 6.920 1.00 66.56 81 ILE A C 1
ATOM 625 O O . ILE A 1 81 ? -28.768 3.409 6.146 1.00 66.56 81 ILE A O 1
ATOM 629 N N . ASP A 1 82 ? -27.448 3.447 7.961 1.00 76.62 82 ASP A N 1
ATOM 630 C CA . ASP A 1 82 ? -27.554 4.884 8.184 1.00 76.62 82 ASP A CA 1
ATOM 631 C C . ASP A 1 82 ? -26.321 5.572 7.556 1.00 76.62 82 ASP A C 1
ATOM 633 O O . ASP A 1 82 ? -25.224 5.540 8.135 1.00 76.62 82 ASP A O 1
ATOM 637 N N . PRO A 1 83 ? -26.429 6.127 6.331 1.00 75.75 83 PRO A N 1
ATOM 638 C CA . PRO A 1 83 ? -25.278 6.607 5.566 1.00 75.75 83 PRO A CA 1
ATOM 639 C C . PRO A 1 83 ? -24.551 7.758 6.265 1.00 75.75 83 PRO A C 1
ATOM 641 O O . PRO A 1 83 ? -23.335 7.880 6.122 1.00 75.75 83 PRO A O 1
ATOM 644 N N . LYS A 1 84 ? -25.252 8.556 7.084 1.00 80.12 84 LYS A N 1
ATOM 645 C CA . LYS A 1 84 ? -24.633 9.606 7.909 1.00 80.12 84 LYS A CA 1
ATOM 646 C C . LYS A 1 84 ? -23.689 9.021 8.955 1.00 80.12 84 LYS A C 1
ATOM 648 O O . LYS A 1 84 ? -22.546 9.462 9.064 1.00 80.12 84 LYS A O 1
ATOM 653 N N . VAL A 1 85 ? -24.137 8.001 9.686 1.00 75.88 85 VAL A N 1
ATOM 654 C CA . VAL A 1 85 ? -23.315 7.315 10.697 1.00 75.88 85 VAL A CA 1
ATOM 655 C C . VAL A 1 85 ? -22.153 6.574 10.028 1.00 75.88 85 VAL A C 1
ATOM 657 O O . VAL A 1 85 ? -21.036 6.559 10.549 1.00 75.88 85 VAL A O 1
ATOM 660 N N . GLY A 1 86 ? -22.390 6.008 8.840 1.00 74.38 86 GLY A N 1
ATOM 661 C CA . GLY A 1 86 ? -21.357 5.410 7.994 1.00 74.38 86 GLY A CA 1
ATOM 662 C C . GLY A 1 86 ? -20.267 6.411 7.602 1.00 74.38 86 GLY A C 1
ATOM 663 O O . GLY A 1 86 ? -19.089 6.161 7.860 1.00 74.38 86 GLY A O 1
ATOM 664 N N . LEU A 1 87 ? -20.643 7.573 7.059 1.00 78.88 87 LEU A N 1
ATOM 665 C CA . LEU A 1 87 ? -19.697 8.633 6.698 1.00 78.88 87 LEU A CA 1
ATOM 666 C C . LEU A 1 87 ? -18.943 9.176 7.912 1.00 78.88 87 LEU A C 1
ATOM 668 O O . LEU A 1 87 ? -17.735 9.365 7.828 1.00 78.88 87 LEU A O 1
ATOM 672 N N . GLN A 1 88 ? -19.607 9.373 9.051 1.00 76.81 88 GLN A N 1
ATOM 673 C CA . GLN A 1 88 ? -18.953 9.850 10.272 1.00 76.81 88 GLN A CA 1
ATOM 674 C C . GLN A 1 88 ? -17.936 8.836 10.827 1.00 76.81 88 GLN A C 1
ATOM 676 O O . GLN A 1 88 ? -16.908 9.223 11.382 1.00 76.81 88 GLN A O 1
ATOM 681 N N . ARG A 1 89 ? -18.183 7.529 10.650 1.00 70.62 89 ARG A N 1
ATOM 682 C CA . ARG A 1 89 ? -17.206 6.476 10.975 1.00 70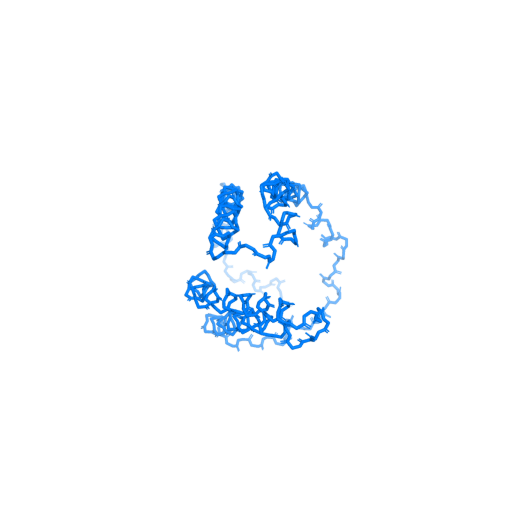.62 89 ARG A CA 1
ATOM 683 C C . ARG A 1 89 ? -16.015 6.468 10.021 1.00 70.62 89 ARG A C 1
ATOM 685 O O . ARG A 1 89 ? -14.902 6.199 10.467 1.00 70.62 89 ARG A O 1
ATOM 692 N N . ILE A 1 90 ? -16.243 6.734 8.734 1.00 74.44 90 ILE A N 1
ATOM 693 C CA . ILE A 1 90 ? -15.183 6.780 7.721 1.00 74.44 90 ILE A CA 1
ATOM 694 C C . ILE A 1 90 ? -14.339 8.047 7.904 1.00 74.44 90 ILE A C 1
ATOM 696 O O . ILE A 1 90 ? -13.118 7.954 7.970 1.00 74.44 90 ILE A O 1
ATOM 700 N N . VAL A 1 91 ? -14.963 9.214 8.070 1.00 75.81 91 VAL A N 1
ATOM 701 C CA . VAL A 1 91 ? -14.313 10.517 8.287 1.00 75.81 91 VAL A CA 1
ATOM 702 C C . VAL A 1 91 ? -14.074 10.743 9.783 1.00 75.81 91 VAL A C 1
ATOM 704 O O . VAL A 1 91 ? -14.540 11.699 10.399 1.00 75.81 91 VAL A O 1
ATOM 707 N N . SER A 1 92 ? -13.341 9.828 10.407 1.00 79.12 92 SER A N 1
ATOM 708 C CA . SER A 1 92 ? -12.849 10.015 11.767 1.00 79.12 92 SER A CA 1
ATOM 709 C C . SER A 1 92 ? -11.489 10.726 11.752 1.00 79.12 92 SER A C 1
ATOM 711 O O . SER A 1 92 ? -10.726 10.645 10.784 1.00 79.12 92 SER A O 1
ATOM 713 N N . LYS A 1 93 ? -11.117 11.361 12.873 1.00 77.50 93 LYS A N 1
ATOM 714 C CA . LYS A 1 93 ? -9.769 11.940 13.062 1.00 77.50 93 LYS A CA 1
ATOM 715 C C . LYS A 1 93 ? -8.661 10.914 12.784 1.00 77.50 93 LYS A C 1
ATOM 717 O O . LYS A 1 93 ? -7.609 11.258 12.256 1.00 77.50 93 LYS A O 1
ATOM 722 N N . THR A 1 94 ? -8.904 9.640 13.096 1.00 78.88 94 THR A N 1
ATOM 723 C CA . THR A 1 94 ? -7.959 8.549 12.828 1.00 78.88 94 THR A CA 1
ATOM 724 C C . THR A 1 94 ? -7.791 8.260 11.338 1.00 78.88 94 THR A C 1
ATOM 726 O O . THR A 1 94 ? -6.669 7.974 10.911 1.00 78.88 94 THR A O 1
ATOM 729 N N . THR A 1 95 ? -8.855 8.365 10.540 1.00 81.44 95 THR A N 1
ATOM 730 C CA . THR A 1 95 ? -8.780 8.191 9.084 1.00 81.44 95 THR A CA 1
ATOM 731 C C . THR A 1 95 ? -8.064 9.355 8.414 1.00 81.44 95 THR A C 1
ATOM 733 O O . THR A 1 95 ? -7.183 9.117 7.594 1.00 81.44 95 THR A O 1
ATOM 736 N N . VAL A 1 96 ? -8.352 10.599 8.807 1.00 84.69 96 VAL A N 1
ATOM 737 C CA . VAL A 1 96 ? -7.687 11.789 8.240 1.00 84.69 96 VAL A CA 1
ATOM 738 C C . VAL A 1 96 ? -6.171 11.718 8.438 1.00 84.69 96 VAL A C 1
ATOM 740 O O . VAL A 1 96 ? -5.411 11.867 7.485 1.00 84.69 96 VAL A O 1
ATOM 743 N N . VAL A 1 97 ? -5.716 11.393 9.653 1.00 84.62 97 VAL A N 1
ATOM 744 C CA . VAL A 1 97 ? -4.278 11.250 9.937 1.00 84.62 97 VAL A CA 1
ATOM 745 C C . VAL A 1 97 ? -3.664 10.086 9.151 1.00 84.62 97 VAL A C 1
ATOM 747 O O . VAL A 1 97 ? -2.508 10.162 8.747 1.00 84.62 97 VAL A O 1
ATOM 750 N N . ARG A 1 98 ? -4.405 8.991 8.921 1.00 85.06 98 ARG A N 1
ATOM 751 C CA . ARG A 1 98 ? -3.931 7.880 8.077 1.00 85.06 98 ARG A CA 1
ATOM 752 C C . ARG A 1 98 ? -3.731 8.337 6.633 1.00 85.06 98 ARG A C 1
ATOM 754 O O . ARG A 1 98 ? -2.662 8.095 6.093 1.00 85.06 98 ARG A O 1
ATOM 761 N N . ILE A 1 99 ? -4.729 8.995 6.046 1.00 86.38 99 ILE A N 1
ATOM 762 C CA . ILE A 1 99 ? -4.659 9.483 4.664 1.00 86.38 99 ILE A CA 1
ATOM 763 C C . ILE A 1 99 ? -3.471 10.430 4.505 1.00 86.38 99 ILE A C 1
ATOM 765 O O . ILE A 1 99 ? -2.697 10.275 3.567 1.00 86.38 99 ILE A O 1
ATOM 769 N N . LEU A 1 100 ? -3.280 11.351 5.453 1.00 88.38 100 LEU A N 1
ATOM 770 C CA . LEU A 1 100 ? -2.171 12.298 5.414 1.00 88.38 100 LEU A CA 1
ATOM 771 C C . LEU A 1 100 ? -0.803 11.597 5.444 1.00 88.38 100 LEU A C 1
ATOM 773 O O . LEU A 1 100 ? 0.062 11.913 4.637 1.00 88.38 100 LEU A O 1
ATOM 777 N N . LEU A 1 101 ? -0.613 10.614 6.330 1.00 85.69 101 LEU A N 1
ATOM 778 C CA . LEU A 1 101 ? 0.637 9.846 6.405 1.00 85.69 101 LEU A CA 1
ATOM 779 C C . LEU A 1 101 ? 0.897 9.032 5.133 1.00 85.69 101 LEU A C 1
ATOM 781 O O . LEU A 1 101 ? 2.019 9.026 4.632 1.00 85.69 101 LEU A O 1
ATOM 785 N N . SER A 1 102 ? -0.133 8.381 4.589 1.00 86.38 102 SER A N 1
ATOM 786 C CA . SER A 1 102 ? -0.017 7.645 3.328 1.00 86.38 102 SER A CA 1
ATOM 787 C C . SER A 1 102 ? 0.304 8.577 2.158 1.00 86.38 102 SER A C 1
ATOM 789 O O . SER A 1 102 ? 1.119 8.231 1.308 1.00 86.38 102 SER A O 1
ATOM 791 N N . PHE A 1 103 ? -0.281 9.777 2.137 1.00 91.50 103 PHE A N 1
ATOM 792 C CA . PHE A 1 103 ? 0.011 10.795 1.132 1.00 91.50 103 PHE A CA 1
ATOM 793 C C . PHE A 1 103 ? 1.454 11.303 1.228 1.00 91.50 103 PHE A C 1
ATOM 795 O O . PHE A 1 103 ? 2.118 11.428 0.205 1.00 91.50 103 PHE A O 1
ATOM 802 N N . ILE A 1 104 ? 1.973 11.526 2.440 1.00 89.75 104 ILE A N 1
ATOM 803 C CA . ILE A 1 104 ? 3.382 11.892 2.653 1.00 89.75 104 ILE A CA 1
ATOM 804 C C . ILE A 1 104 ? 4.306 10.782 2.141 1.00 89.75 104 ILE A C 1
ATOM 806 O O . ILE A 1 104 ? 5.238 11.068 1.396 1.00 89.75 104 ILE A O 1
ATOM 810 N N . GLY A 1 105 ? 4.034 9.518 2.483 1.00 87.62 105 GLY A N 1
ATOM 811 C CA . GLY A 1 105 ? 4.816 8.384 1.982 1.00 87.62 105 GLY A CA 1
ATOM 812 C C . GLY A 1 105 ? 4.806 8.294 0.452 1.00 87.62 105 GLY A C 1
ATOM 813 O O . GLY A 1 105 ? 5.852 8.099 -0.163 1.00 87.62 105 GLY A O 1
ATOM 814 N N . PHE A 1 106 ? 3.645 8.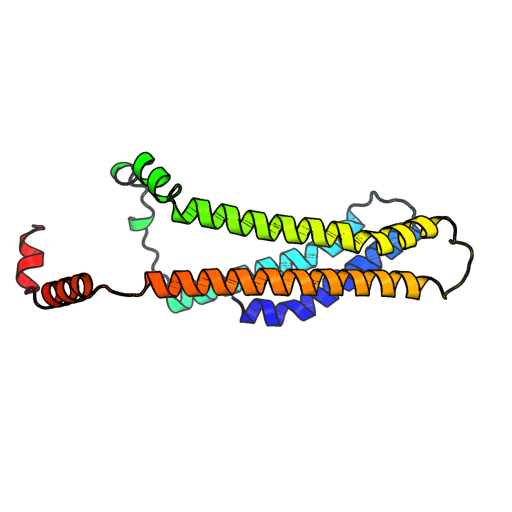517 -0.169 1.00 88.56 106 PHE A N 1
ATOM 815 C CA . PHE A 1 106 ? 3.520 8.581 -1.625 1.00 88.56 106 PHE A CA 1
ATOM 816 C C . PHE A 1 106 ? 4.314 9.748 -2.227 1.00 88.56 106 PHE A C 1
ATOM 818 O O . PHE A 1 106 ? 5.055 9.551 -3.186 1.00 88.56 106 PHE A O 1
ATOM 825 N N . ALA A 1 107 ? 4.225 10.944 -1.644 1.00 90.88 107 ALA A N 1
ATOM 826 C CA . ALA A 1 107 ? 4.976 12.110 -2.101 1.00 90.88 107 ALA A CA 1
ATOM 827 C C . ALA A 1 107 ? 6.496 11.887 -2.015 1.00 90.88 107 ALA A C 1
ATOM 829 O O . ALA A 1 107 ? 7.214 12.268 -2.936 1.00 90.88 107 ALA A O 1
ATOM 830 N N . VAL A 1 108 ? 6.978 11.224 -0.957 1.00 90.88 108 VAL A N 1
ATOM 831 C CA . VAL A 1 108 ? 8.391 10.834 -0.801 1.00 90.88 108 VAL A CA 1
ATOM 832 C C . VAL A 1 108 ? 8.823 9.841 -1.881 1.00 90.88 108 VAL A C 1
ATOM 834 O O . VAL A 1 108 ? 9.921 9.954 -2.417 1.00 90.88 108 VAL A O 1
ATOM 837 N N . LEU A 1 109 ? 7.971 8.878 -2.232 1.00 89.25 109 LEU A N 1
ATOM 838 C CA . LEU A 1 109 ? 8.267 7.932 -3.310 1.00 89.25 109 LEU A CA 1
ATOM 839 C C . LEU A 1 109 ? 8.337 8.617 -4.674 1.00 89.25 109 LEU A C 1
ATOM 841 O O . LEU A 1 109 ? 9.262 8.357 -5.439 1.00 89.25 109 LEU A O 1
ATOM 845 N N . VAL A 1 110 ? 7.387 9.506 -4.968 1.00 88.88 110 VAL A N 1
ATOM 846 C CA . VAL A 1 110 ? 7.365 10.263 -6.225 1.00 88.88 110 VAL A CA 1
ATOM 847 C C . VAL A 1 110 ? 8.582 11.183 -6.323 1.00 88.88 110 VAL A C 1
ATOM 849 O O . VAL A 1 110 ? 9.232 11.223 -7.366 1.00 88.88 110 VAL A O 1
ATOM 852 N N . SER A 1 111 ? 8.935 11.886 -5.244 1.00 88.38 111 SER A N 1
ATOM 853 C CA . SER A 1 111 ? 10.109 12.760 -5.238 1.00 88.38 111 SER A CA 1
ATOM 854 C C . SER A 1 111 ? 11.412 11.972 -5.362 1.00 88.38 111 SER A C 1
ATOM 856 O O . SER A 1 111 ? 12.282 12.365 -6.134 1.00 88.38 111 SER A O 1
ATOM 858 N N . ALA A 1 112 ? 11.536 10.825 -4.691 1.00 87.88 112 ALA A N 1
ATOM 859 C CA . ALA A 1 112 ? 12.686 9.940 -4.848 1.00 87.88 112 ALA A CA 1
ATOM 860 C C . ALA A 1 112 ? 12.798 9.393 -6.276 1.00 87.88 112 ALA A C 1
ATOM 862 O O . ALA A 1 112 ? 13.886 9.405 -6.848 1.00 87.88 112 ALA A O 1
ATOM 863 N N . ALA A 1 113 ? 11.682 8.973 -6.877 1.00 85.56 113 ALA A N 1
ATOM 864 C CA . ALA A 1 113 ? 11.658 8.511 -8.260 1.00 85.56 113 ALA A CA 1
ATOM 865 C C . ALA A 1 113 ? 12.087 9.613 -9.239 1.00 85.56 113 ALA A C 1
ATOM 867 O O . ALA A 1 113 ? 12.816 9.322 -10.185 1.00 85.56 113 ALA A O 1
ATOM 868 N N . TRP A 1 114 ? 11.683 10.863 -8.991 1.00 85.75 114 TRP A N 1
ATOM 869 C CA . TRP A 1 114 ? 12.084 12.021 -9.791 1.00 85.75 114 TRP A CA 1
ATOM 870 C C . TRP A 1 114 ? 13.575 12.348 -9.644 1.00 85.75 114 TRP A C 1
ATOM 872 O O . TRP A 1 114 ? 14.274 12.521 -10.639 1.00 85.75 114 TRP A O 1
ATOM 882 N N . LEU A 1 115 ? 14.090 12.387 -8.411 1.00 85.31 115 LEU A N 1
ATOM 883 C CA . LEU A 1 115 ? 15.496 12.701 -8.131 1.00 85.31 115 LEU A CA 1
ATOM 884 C C . LEU A 1 115 ? 16.451 11.629 -8.668 1.00 85.31 115 LEU A C 1
ATOM 886 O O . LEU A 1 115 ? 17.503 11.951 -9.215 1.00 85.31 115 LEU A O 1
ATOM 890 N N . LEU A 1 116 ? 16.074 10.356 -8.545 1.00 83.00 116 LEU A N 1
ATOM 891 C CA . LEU A 1 116 ? 16.872 9.235 -9.039 1.00 83.00 116 LEU A CA 1
ATOM 892 C C . LEU A 1 116 ? 16.792 9.084 -10.566 1.00 83.00 116 LEU A C 1
ATOM 894 O O . LEU A 1 116 ? 17.636 8.405 -11.143 1.00 83.00 116 LEU A O 1
ATOM 898 N N . ALA A 1 117 ? 15.813 9.707 -11.234 1.00 77.81 117 ALA A N 1
ATOM 899 C CA . ALA A 1 117 ? 15.642 9.580 -12.681 1.00 77.81 117 ALA A CA 1
ATOM 900 C C . ALA A 1 117 ? 16.680 10.375 -13.486 1.00 77.81 117 ALA A C 1
ATOM 902 O O . ALA A 1 117 ? 16.891 10.060 -14.652 1.00 77.81 117 ALA A O 1
ATOM 903 N N . GLY A 1 118 ? 17.358 11.365 -12.892 1.00 77.38 118 GLY A N 1
ATOM 904 C CA . GLY A 1 118 ? 18.334 12.218 -13.588 1.00 77.38 118 GLY A CA 1
ATOM 905 C C . GLY A 1 118 ? 19.403 11.438 -14.373 1.00 77.38 118 GLY A C 1
ATOM 906 O O . GLY A 1 118 ? 19.486 11.606 -15.589 1.00 77.38 118 GLY A O 1
ATOM 907 N N . PRO A 1 119 ? 20.173 10.536 -13.733 1.00 69.38 119 PRO A N 1
ATOM 908 C CA . PRO A 1 119 ? 21.162 9.701 -14.417 1.00 69.38 119 PRO A CA 1
ATOM 909 C C . PRO A 1 119 ? 20.556 8.814 -15.512 1.00 69.38 119 PRO A C 1
ATOM 911 O O . PRO A 1 119 ? 21.170 8.617 -16.556 1.00 69.38 119 PRO A O 1
ATOM 914 N N . LEU A 1 120 ? 19.339 8.305 -15.296 1.00 67.75 120 LEU A N 1
ATOM 915 C CA . LEU A 1 120 ? 18.638 7.461 -16.264 1.00 67.75 120 LEU A CA 1
ATOM 916 C C . LEU A 1 120 ? 18.238 8.262 -17.513 1.00 67.75 120 LEU A C 1
ATOM 918 O O . LEU A 1 120 ? 18.415 7.790 -18.629 1.00 67.75 120 LEU A O 1
ATOM 922 N N . ILE A 1 121 ? 17.730 9.483 -17.327 1.00 71.00 121 ILE A N 1
ATOM 923 C CA . ILE A 1 121 ? 17.287 10.376 -18.406 1.00 71.00 121 ILE A CA 1
ATOM 924 C C . ILE A 1 121 ? 18.473 10.840 -19.257 1.00 71.00 121 ILE A C 1
ATOM 926 O O . ILE A 1 121 ? 18.344 10.895 -20.474 1.00 71.00 121 ILE A O 1
ATOM 930 N N . VAL A 1 122 ? 19.625 11.132 -18.644 1.00 70.94 122 VAL A N 1
ATOM 931 C CA . VAL A 1 122 ? 20.850 11.507 -19.376 1.00 70.94 122 VAL A CA 1
ATOM 932 C C . VAL A 1 122 ? 21.325 10.348 -20.255 1.00 70.94 122 VAL A C 1
ATOM 934 O O . VAL A 1 122 ? 21.514 10.519 -21.455 1.00 70.94 122 VAL A O 1
ATOM 937 N N . VAL A 1 123 ? 21.415 9.144 -19.685 1.00 67.44 123 VAL A N 1
ATOM 938 C CA . VAL A 1 123 ? 21.846 7.941 -20.414 1.00 67.44 123 VAL A CA 1
ATOM 939 C C . VAL A 1 123 ? 20.860 7.555 -21.529 1.00 67.44 123 VAL A C 1
ATOM 941 O O . VAL A 1 123 ? 21.276 7.139 -22.608 1.00 67.44 123 VAL A O 1
ATOM 944 N N . LEU A 1 124 ? 19.553 7.721 -21.304 1.00 64.50 124 LEU A N 1
ATOM 945 C CA . LEU A 1 124 ? 18.516 7.484 -22.317 1.00 64.50 124 LEU A CA 1
ATOM 946 C C . LEU A 1 124 ? 18.468 8.580 -23.395 1.00 64.50 124 LEU A C 1
ATOM 948 O O . LEU A 1 124 ? 18.087 8.294 -24.528 1.00 64.50 124 LEU A O 1
ATOM 952 N N . GLY A 1 125 ? 18.844 9.817 -23.060 1.00 64.25 125 GLY A N 1
ATOM 953 C CA . GLY A 1 125 ? 18.894 10.957 -23.979 1.00 64.25 125 GLY A CA 1
ATOM 954 C C . GLY A 1 125 ? 20.058 10.896 -24.970 1.00 64.25 125 GLY A C 1
ATOM 955 O O . GLY A 1 125 ? 19.897 11.323 -26.110 1.00 64.25 125 GLY A O 1
ATOM 956 N N . ASP A 1 126 ? 21.184 10.299 -24.571 1.00 62.25 126 ASP A N 1
ATOM 957 C CA . ASP A 1 126 ? 22.344 10.057 -25.445 1.00 62.25 126 ASP A CA 1
ATOM 958 C C . ASP A 1 126 ? 22.199 8.788 -26.308 1.00 62.25 126 ASP A C 1
ATOM 960 O O . ASP A 1 126 ? 22.910 8.602 -27.298 1.00 62.25 126 ASP A O 1
ATOM 964 N N . PHE A 1 127 ? 21.230 7.930 -25.982 1.00 59.06 127 PHE A N 1
ATOM 965 C CA . PHE A 1 127 ? 20.989 6.648 -26.648 1.00 59.06 127 PHE A CA 1
ATOM 966 C C . PHE A 1 127 ? 20.618 6.721 -28.149 1.00 59.06 127 PHE A C 1
ATOM 968 O O . PHE A 1 127 ? 21.094 5.883 -28.919 1.00 59.06 127 PHE A O 1
ATOM 975 N N . PRO A 1 128 ? 19.813 7.692 -28.636 1.00 56.59 128 PRO A N 1
ATOM 976 C CA . PRO A 1 128 ? 19.497 7.799 -30.059 1.00 56.59 128 PRO A CA 1
ATOM 977 C C . PRO A 1 128 ? 20.679 8.298 -30.908 1.00 56.59 128 PRO A C 1
ATOM 979 O O . PRO A 1 128 ? 20.712 8.036 -32.109 1.00 56.59 128 PRO A O 1
ATOM 982 N N . ALA A 1 129 ? 21.656 8.995 -30.314 1.00 54.38 129 ALA A N 1
ATOM 983 C CA . ALA A 1 129 ? 22.806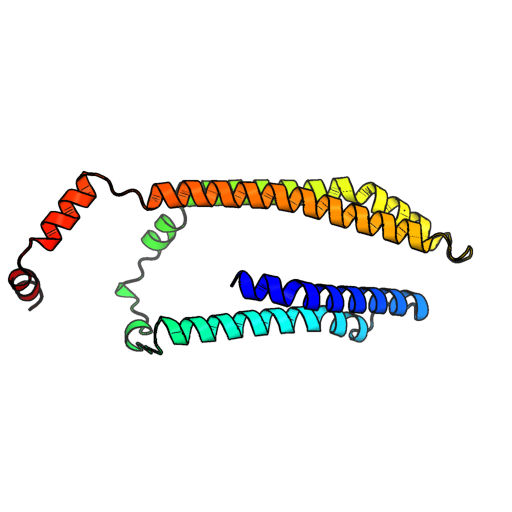 9.546 -31.035 1.00 54.38 129 ALA A CA 1
ATOM 984 C C . ALA A 1 129 ? 23.915 8.507 -31.304 1.00 54.38 129 ALA A C 1
ATOM 986 O O . ALA A 1 129 ? 24.813 8.760 -32.109 1.00 54.38 129 ALA A O 1
ATOM 987 N N . SER A 1 130 ? 23.868 7.336 -30.654 1.00 50.28 130 SER A N 1
ATOM 988 C CA . SER A 1 130 ? 24.976 6.373 -30.615 1.00 50.28 130 SER A CA 1
ATOM 989 C C . SER A 1 130 ? 24.700 5.010 -31.259 1.00 50.28 130 SER A C 1
ATOM 991 O O . SER A 1 130 ? 25.566 4.136 -31.194 1.00 50.28 130 SER A O 1
ATOM 993 N N . LEU A 1 131 ? 23.580 4.840 -31.981 1.00 53.31 131 LEU A N 1
ATOM 994 C CA . LEU A 1 131 ? 23.209 3.599 -32.700 1.00 53.31 131 LEU A CA 1
ATOM 995 C C . LEU A 1 131 ? 24.289 3.052 -33.672 1.00 53.31 131 LEU A C 1
ATOM 997 O O . LEU A 1 131 ? 24.144 1.948 -34.187 1.00 53.31 131 LEU A O 1
ATOM 1001 N N . GLY A 1 132 ? 25.384 3.785 -33.909 1.00 50.81 132 GLY A N 1
ATOM 1002 C CA . GLY A 1 132 ? 26.540 3.356 -34.700 1.00 50.81 132 GLY A CA 1
ATOM 1003 C C . GLY A 1 132 ? 27.783 2.870 -33.932 1.00 50.81 132 GLY A C 1
ATOM 1004 O O . GLY A 1 132 ? 28.753 2.504 -34.592 1.00 50.81 132 GLY A O 1
ATOM 1005 N N . ARG A 1 133 ? 27.839 2.868 -32.586 1.00 47.81 133 ARG A N 1
ATOM 1006 C CA . ARG A 1 133 ? 29.075 2.499 -31.851 1.00 47.81 133 ARG A CA 1
ATOM 1007 C C . ARG A 1 133 ? 28.877 1.454 -30.745 1.00 47.81 133 ARG A C 1
ATOM 1009 O O . ARG A 1 133 ? 28.711 1.802 -29.588 1.00 47.81 133 ARG A O 1
ATOM 1016 N N . GLY A 1 134 ? 29.073 0.186 -31.116 1.00 47.88 134 GLY A N 1
ATOM 1017 C CA . GLY A 1 134 ? 29.791 -0.823 -30.319 1.00 47.88 134 GLY A CA 1
ATOM 1018 C C . GLY A 1 134 ? 29.124 -1.384 -29.051 1.00 47.88 134 GLY A C 1
ATOM 1019 O O . GLY A 1 134 ? 28.605 -0.670 -28.204 1.00 47.88 134 GLY A O 1
ATOM 1020 N N . ALA A 1 135 ? 29.255 -2.701 -28.872 1.00 50.25 135 ALA A N 1
ATOM 1021 C CA . ALA A 1 135 ? 28.694 -3.540 -27.803 1.00 50.25 135 ALA A CA 1
ATOM 1022 C C . ALA A 1 135 ? 29.056 -3.175 -26.335 1.00 50.25 135 ALA A C 1
ATOM 1024 O O . ALA A 1 135 ? 28.731 -3.934 -25.427 1.00 50.25 135 ALA A O 1
ATOM 1025 N N . GLY A 1 136 ? 29.711 -2.036 -26.080 1.00 53.44 136 GLY A N 1
ATOM 1026 C CA . GLY A 1 136 ? 30.124 -1.576 -24.747 1.00 53.44 136 GLY A CA 1
ATOM 1027 C C . GLY A 1 136 ? 29.136 -0.643 -24.032 1.00 53.44 136 GLY A C 1
ATOM 1028 O O . GLY A 1 136 ? 29.217 -0.509 -22.819 1.00 53.44 136 GLY A O 1
ATOM 1029 N N . GLN A 1 137 ? 28.180 -0.019 -24.733 1.00 55.09 137 GLN A N 1
ATOM 1030 C CA . GLN A 1 137 ? 27.252 0.950 -24.110 1.00 55.09 137 GLN A CA 1
ATOM 1031 C C . GLN A 1 137 ? 25.981 0.313 -23.522 1.00 55.09 137 GLN A C 1
ATOM 1033 O O . GLN A 1 137 ? 25.345 0.890 -22.641 1.00 55.09 137 GLN A O 1
ATOM 1038 N N . GLY A 1 138 ? 25.630 -0.913 -23.932 1.00 59.03 138 GLY A N 1
ATOM 1039 C CA . GLY A 1 138 ? 24.497 -1.648 -23.352 1.00 59.03 138 GLY A CA 1
ATOM 1040 C C . GLY A 1 138 ? 24.671 -1.939 -21.854 1.00 59.03 138 GLY A C 1
ATOM 1041 O O . GLY A 1 138 ? 23.694 -1.940 -21.105 1.00 59.03 138 GLY A O 1
ATOM 1042 N N . SER A 1 139 ? 25.915 -2.117 -21.390 1.00 64.81 139 SER A N 1
ATOM 1043 C CA . SER A 1 139 ? 26.219 -2.315 -19.968 1.00 64.81 139 SER A CA 1
ATOM 1044 C C . SER A 1 139 ? 26.039 -1.051 -19.131 1.00 64.81 139 SER A C 1
ATOM 1046 O O . SER A 1 139 ? 25.652 -1.155 -17.969 1.00 64.81 139 SER A O 1
ATOM 1048 N N . GLU A 1 140 ? 26.272 0.135 -19.698 1.00 69.12 140 GLU A N 1
ATOM 1049 C CA . GLU A 1 140 ? 26.118 1.401 -18.972 1.00 69.12 140 GLU A CA 1
ATOM 1050 C C . GLU A 1 140 ? 24.639 1.693 -18.703 1.00 69.12 140 GLU A C 1
ATOM 1052 O O . GLU A 1 140 ? 24.263 1.976 -17.566 1.00 69.12 140 GLU A O 1
ATOM 1057 N N . VAL A 1 141 ? 23.768 1.483 -19.692 1.00 70.56 141 VAL A N 1
ATOM 1058 C CA . VAL A 1 141 ? 22.311 1.627 -19.512 1.00 70.56 141 VAL A CA 1
ATOM 1059 C C . VAL A 1 141 ? 21.758 0.593 -18.550 1.00 70.56 141 VAL A C 1
ATOM 1061 O O . VAL A 1 141 ? 20.960 0.930 -17.674 1.00 70.56 141 VAL A O 1
ATOM 1064 N N . LEU A 1 142 ? 22.219 -0.655 -18.662 1.00 72.62 142 LEU A N 1
ATOM 1065 C CA . LEU A 1 142 ? 21.833 -1.707 -17.731 1.00 72.62 142 LEU A CA 1
ATOM 1066 C C . LEU A 1 142 ? 22.266 -1.357 -16.300 1.00 72.62 142 LEU A C 1
ATOM 1068 O O . LEU A 1 142 ? 21.470 -1.494 -15.375 1.00 72.62 142 LEU A O 1
ATOM 1072 N N . SER A 1 143 ? 23.487 -0.848 -16.108 1.00 76.44 143 SER A N 1
ATOM 1073 C CA . SER A 1 143 ? 23.971 -0.423 -14.790 1.00 76.44 143 SER A CA 1
ATOM 1074 C C . SER A 1 143 ? 23.187 0.765 -14.224 1.00 76.44 143 SER A C 1
ATOM 1076 O O . SER A 1 143 ? 22.834 0.748 -13.045 1.00 76.44 143 SER A O 1
ATOM 1078 N N . ALA A 1 144 ? 22.832 1.751 -15.055 1.00 76.94 144 ALA A N 1
ATOM 1079 C CA . ALA A 1 144 ? 22.037 2.906 -14.648 1.00 76.94 144 ALA A CA 1
ATOM 1080 C C . ALA A 1 144 ? 20.609 2.494 -14.255 1.00 76.94 144 ALA A C 1
ATOM 1082 O O . ALA A 1 144 ? 20.104 2.928 -13.219 1.00 76.94 144 ALA A O 1
ATOM 1083 N N . ALA A 1 145 ? 19.985 1.598 -15.026 1.00 75.50 145 ALA A N 1
ATOM 1084 C CA . ALA A 1 145 ? 18.662 1.054 -14.734 1.00 75.50 145 ALA A CA 1
ATOM 1085 C C . ALA A 1 145 ? 18.650 0.197 -13.460 1.00 75.50 145 ALA A C 1
ATOM 1087 O O . ALA A 1 145 ? 17.752 0.334 -12.627 1.00 75.50 145 ALA A O 1
ATOM 1088 N N . VAL A 1 146 ? 19.663 -0.653 -13.267 1.00 80.94 146 VAL A N 1
ATOM 1089 C CA . VAL A 1 146 ? 19.815 -1.459 -12.048 1.00 80.94 146 VAL A CA 1
ATOM 1090 C C . VAL A 1 146 ? 20.032 -0.562 -10.830 1.00 80.94 146 VAL A C 1
ATOM 1092 O O . VAL A 1 146 ? 19.398 -0.780 -9.798 1.00 80.94 146 VAL A O 1
ATOM 1095 N N . ASN A 1 147 ? 20.863 0.476 -10.939 1.00 83.44 147 ASN A N 1
ATOM 1096 C CA . ASN A 1 147 ? 21.107 1.407 -9.838 1.00 83.44 147 ASN A CA 1
ATOM 1097 C C . ASN A 1 147 ? 19.852 2.229 -9.491 1.00 83.44 147 ASN A C 1
ATOM 1099 O O . ASN A 1 147 ? 19.526 2.401 -8.318 1.00 83.44 147 ASN A O 1
ATOM 1103 N N . TYR A 1 148 ? 19.089 2.660 -10.501 1.00 83.25 148 TYR A N 1
ATOM 1104 C CA . TYR A 1 148 ? 17.791 3.314 -10.315 1.00 83.25 148 TYR A CA 1
ATOM 1105 C C . TYR A 1 148 ? 16.790 2.412 -9.580 1.00 83.25 148 TYR A C 1
ATOM 1107 O O . TYR A 1 148 ? 16.174 2.831 -8.597 1.00 83.25 148 TYR A O 1
ATOM 1115 N N . LEU A 1 149 ? 16.672 1.152 -10.017 1.00 82.75 149 LEU A N 1
ATOM 1116 C CA . LEU A 1 149 ? 15.808 0.156 -9.384 1.00 82.75 149 LEU A CA 1
ATOM 1117 C C . LEU A 1 149 ? 16.195 -0.078 -7.925 1.00 82.75 149 LEU A C 1
ATOM 1119 O O . LEU A 1 149 ? 15.316 -0.061 -7.064 1.00 82.75 149 LEU A O 1
ATOM 1123 N N . TRP A 1 150 ? 17.486 -0.251 -7.631 1.00 86.56 150 TRP A N 1
ATOM 1124 C CA . TRP A 1 150 ? 17.973 -0.418 -6.260 1.00 86.56 150 TRP A CA 1
ATOM 1125 C C . TRP A 1 150 ? 17.736 0.820 -5.396 1.00 86.56 150 TRP A C 1
ATOM 1127 O O . TRP A 1 150 ? 17.312 0.680 -4.249 1.00 86.56 150 TRP A O 1
ATOM 1137 N N . GLY A 1 151 ? 17.944 2.020 -5.941 1.00 87.06 151 GLY A N 1
ATOM 1138 C CA . GLY A 1 151 ? 17.677 3.277 -5.244 1.00 87.06 151 GLY A CA 1
ATOM 1139 C C . GLY A 1 151 ? 16.204 3.417 -4.852 1.00 87.06 151 GLY A C 1
ATOM 1140 O O . GLY A 1 151 ? 15.891 3.693 -3.693 1.00 87.06 151 GLY A O 1
ATOM 1141 N N . ILE A 1 152 ? 15.286 3.144 -5.784 1.00 87.88 152 ILE A N 1
ATOM 1142 C CA . ILE A 1 152 ? 13.843 3.168 -5.505 1.00 87.88 152 ILE A CA 1
ATOM 1143 C C . ILE A 1 152 ? 13.446 2.068 -4.527 1.00 87.88 152 ILE A C 1
ATOM 1145 O O . ILE A 1 152 ? 12.677 2.335 -3.604 1.00 87.88 152 ILE A O 1
ATOM 1149 N N . LEU A 1 153 ? 13.976 0.853 -4.685 1.00 88.50 153 LEU A N 1
ATOM 1150 C CA . LEU A 1 153 ? 13.737 -0.249 -3.752 1.00 88.50 153 LEU A CA 1
ATOM 1151 C C . LEU A 1 153 ? 14.169 0.113 -2.332 1.00 88.50 153 LEU A C 1
ATOM 1153 O O . LEU A 1 153 ? 13.428 -0.165 -1.390 1.00 88.50 153 LEU A O 1
ATOM 1157 N N . ALA A 1 154 ? 15.322 0.759 -2.164 1.00 89.94 154 ALA A N 1
ATOM 1158 C CA . ALA A 1 154 ? 15.812 1.187 -0.859 1.00 89.94 154 ALA A CA 1
ATOM 1159 C C . ALA A 1 154 ? 14.868 2.215 -0.215 1.00 89.94 154 ALA A C 1
ATOM 1161 O O . ALA A 1 154 ? 14.436 2.027 0.925 1.00 89.94 154 ALA A O 1
ATOM 1162 N N . VAL A 1 155 ? 14.471 3.257 -0.955 1.00 90.19 155 VAL A N 1
ATOM 1163 C CA . VAL A 1 155 ? 13.538 4.276 -0.445 1.00 90.19 155 VAL A CA 1
ATOM 1164 C C . VAL A 1 155 ? 12.170 3.667 -0.134 1.00 90.19 155 VAL A C 1
ATOM 1166 O O . VAL A 1 155 ? 11.612 3.912 0.937 1.00 90.19 155 VAL A O 1
ATOM 1169 N N . ALA A 1 156 ? 11.644 2.822 -1.021 1.00 87.94 156 ALA A N 1
ATOM 1170 C CA . ALA A 1 156 ? 10.372 2.141 -0.811 1.00 87.94 156 ALA A CA 1
ATOM 1171 C C . ALA A 1 156 ? 10.398 1.209 0.399 1.00 87.94 156 ALA A C 1
ATOM 1173 O O . ALA A 1 156 ? 9.427 1.164 1.156 1.00 87.94 156 ALA A O 1
ATOM 1174 N N . SER A 1 157 ? 11.521 0.534 0.637 1.00 90.12 157 SER A N 1
ATOM 1175 C CA . SER A 1 157 ? 11.714 -0.297 1.826 1.00 90.12 157 SER A CA 1
ATOM 1176 C C . SER A 1 157 ? 11.646 0.538 3.105 1.00 90.12 157 SER A C 1
ATOM 1178 O O . SER A 1 157 ? 10.960 0.149 4.048 1.00 90.12 157 SER A O 1
ATOM 1180 N N . ILE A 1 158 ? 12.283 1.714 3.126 1.00 90.94 158 ILE A N 1
ATOM 1181 C CA . ILE A 1 158 ? 12.258 2.627 4.280 1.00 90.94 158 ILE A CA 1
ATOM 1182 C C . ILE A 1 158 ? 10.836 3.142 4.538 1.00 90.94 158 ILE A C 1
ATOM 1184 O O . ILE A 1 158 ? 10.344 3.059 5.666 1.00 90.94 158 ILE A O 1
ATOM 1188 N N . VAL A 1 159 ? 10.151 3.630 3.499 1.00 90.12 159 VAL A N 1
ATOM 1189 C CA . VAL A 1 159 ? 8.771 4.133 3.612 1.00 90.12 159 VAL A CA 1
ATOM 1190 C C . VAL A 1 159 ? 7.829 3.024 4.089 1.00 90.12 159 VAL A C 1
ATOM 1192 O O . VAL A 1 159 ? 7.026 3.241 4.997 1.00 90.12 159 VAL A O 1
ATOM 1195 N N . SER A 1 160 ? 7.963 1.817 3.535 1.00 88.81 160 SER A N 1
ATOM 1196 C CA . SER A 1 160 ? 7.147 0.666 3.925 1.00 88.81 160 SER A CA 1
ATOM 1197 C C . SER A 1 160 ? 7.425 0.207 5.357 1.00 88.81 160 SER A C 1
ATOM 1199 O O . SER A 1 160 ? 6.489 -0.179 6.058 1.00 88.81 160 SER A O 1
ATOM 1201 N N . ALA A 1 161 ? 8.680 0.233 5.811 1.00 90.50 161 ALA A N 1
ATOM 1202 C CA . ALA A 1 161 ? 9.033 -0.117 7.184 1.00 90.50 161 ALA A CA 1
ATOM 1203 C C . ALA A 1 161 ? 8.423 0.876 8.184 1.00 90.50 161 ALA A C 1
ATOM 1205 O O . ALA A 1 161 ? 7.870 0.468 9.210 1.00 90.50 161 ALA A O 1
ATOM 1206 N N . LEU A 1 162 ? 8.461 2.172 7.859 1.00 89.00 162 LEU A N 1
ATOM 1207 C CA . LEU A 1 162 ? 7.848 3.218 8.673 1.00 89.00 162 LEU A CA 1
ATOM 1208 C C . LEU A 1 162 ? 6.323 3.053 8.746 1.00 89.00 162 LEU A C 1
ATOM 1210 O O . LEU A 1 162 ? 5.746 3.115 9.833 1.00 89.00 162 LEU A O 1
ATOM 1214 N N . ASP A 1 163 ? 5.669 2.807 7.608 1.00 87.69 163 ASP A N 1
ATOM 1215 C CA . ASP A 1 163 ? 4.219 2.602 7.571 1.00 87.69 163 ASP A CA 1
ATOM 1216 C C . ASP A 1 163 ? 3.816 1.355 8.372 1.00 87.69 163 ASP A C 1
ATOM 1218 O O . ASP A 1 163 ? 2.905 1.411 9.202 1.00 87.69 163 ASP A O 1
ATOM 1222 N N . TRP A 1 164 ? 4.560 0.254 8.232 1.00 88.62 164 TRP A N 1
ATOM 1223 C CA . TRP A 1 164 ? 4.352 -0.949 9.037 1.00 88.62 164 TRP A CA 1
ATOM 1224 C C . TRP A 1 164 ? 4.478 -0.673 10.541 1.00 88.62 164 TRP A C 1
ATOM 1226 O O . TRP A 1 164 ? 3.611 -1.086 11.317 1.00 88.62 164 TRP A O 1
ATOM 1236 N N . TRP A 1 165 ? 5.500 0.076 10.965 1.00 89.69 165 TRP A N 1
ATOM 1237 C CA . TRP A 1 165 ? 5.695 0.438 12.371 1.00 89.69 165 TRP A CA 1
ATOM 1238 C C . TRP A 1 165 ? 4.524 1.263 12.922 1.00 89.69 165 TRP A C 1
ATOM 1240 O O . TRP A 1 165 ? 3.975 0.959 13.987 1.00 89.69 165 TRP A O 1
ATOM 1250 N N . LEU A 1 166 ? 4.080 2.281 12.177 1.00 87.69 166 LEU A N 1
ATOM 1251 C CA . LEU A 1 166 ? 2.938 3.118 12.555 1.00 87.69 166 LEU A CA 1
ATOM 1252 C C . LEU A 1 166 ? 1.638 2.308 12.631 1.00 87.69 166 LEU A C 1
ATOM 1254 O O . LEU A 1 166 ? 0.828 2.507 13.545 1.00 87.69 166 LEU A O 1
ATOM 1258 N N . GLN A 1 167 ? 1.432 1.379 11.696 1.00 86.12 167 GLN A N 1
ATOM 1259 C CA . GLN A 1 167 ? 0.295 0.465 11.714 1.00 86.12 167 GLN A CA 1
ATOM 1260 C C . GLN A 1 167 ? 0.345 -0.467 12.928 1.00 86.12 167 GLN A C 1
ATOM 1262 O O . GLN A 1 167 ? -0.672 -0.620 13.613 1.00 86.12 167 GLN A O 1
ATOM 1267 N N . ARG A 1 168 ? 1.518 -1.028 13.245 1.00 89.06 168 ARG A N 1
ATOM 1268 C CA . ARG A 1 168 ? 1.717 -1.917 14.395 1.00 89.06 168 ARG A CA 1
ATOM 1269 C C . ARG A 1 168 ? 1.432 -1.211 15.715 1.00 89.06 168 ARG A C 1
ATOM 1271 O O . ARG A 1 168 ? 0.645 -1.710 16.516 1.00 89.06 168 ARG A O 1
ATOM 1278 N N . PHE A 1 169 ? 1.983 -0.016 15.906 1.00 87.31 169 PHE A N 1
ATOM 1279 C CA . PHE A 1 169 ? 1.756 0.783 17.109 1.00 87.31 169 PHE A CA 1
ATOM 1280 C C . PHE A 1 169 ? 0.271 1.110 17.326 1.00 87.31 169 PHE A C 1
ATOM 1282 O O . PHE A 1 169 ? -0.254 1.039 18.441 1.00 87.31 169 PHE A O 1
ATOM 1289 N N . ARG A 1 170 ? -0.447 1.446 16.248 1.00 84.50 170 ARG A N 1
ATOM 1290 C CA . ARG A 1 170 ? -1.894 1.705 16.303 1.00 84.50 170 ARG A CA 1
ATOM 1291 C C . ARG A 1 170 ? -2.694 0.448 16.611 1.00 84.50 170 ARG A C 1
ATOM 1293 O O . ARG A 1 170 ? -3.665 0.520 17.360 1.00 84.50 170 ARG A O 1
ATOM 1300 N N . PHE A 1 171 ? -2.303 -0.680 16.030 1.00 86.12 171 PHE A N 1
ATOM 1301 C CA . PHE A 1 171 ? -2.938 -1.966 16.279 1.00 86.12 171 PHE A CA 1
ATOM 1302 C C . PHE A 1 171 ? -2.816 -2.366 17.751 1.00 86.12 171 PHE A C 1
ATOM 1304 O O . PHE A 1 171 ? -3.820 -2.690 18.380 1.00 86.12 171 PHE A O 1
ATOM 1311 N N . GLU A 1 172 ? -1.623 -2.231 18.330 1.00 88.62 172 GLU A N 1
ATOM 1312 C CA . GLU A 1 172 ? -1.399 -2.507 19.750 1.00 88.62 172 GLU A CA 1
ATOM 1313 C C . GLU A 1 172 ? -2.232 -1.598 20.650 1.00 88.62 172 GLU A C 1
ATOM 1315 O O . GLU A 1 172 ? -2.844 -2.074 21.602 1.00 88.62 172 GLU A O 1
ATOM 1320 N N . ARG A 1 173 ? -2.339 -0.302 20.329 1.00 84.75 173 ARG A N 1
ATOM 1321 C CA . ARG A 1 173 ? -3.232 0.605 21.066 1.00 84.75 173 ARG A CA 1
ATOM 1322 C C . ARG A 1 173 ? -4.704 0.209 20.965 1.00 84.75 173 ARG A C 1
ATOM 1324 O O . ARG A 1 173 ? -5.431 0.418 21.926 1.00 84.75 173 ARG A O 1
ATOM 1331 N N . LYS A 1 174 ? -5.140 -0.349 19.833 1.00 82.81 174 LYS A N 1
ATOM 1332 C CA . LYS A 1 174 ? -6.537 -0.752 19.610 1.00 82.81 174 LYS A CA 1
ATOM 1333 C C . LYS A 1 174 ? -6.930 -2.012 20.391 1.00 82.81 174 LYS A C 1
ATOM 1335 O O . LYS A 1 174 ? -8.100 -2.162 20.710 1.00 82.81 174 LYS A O 1
ATOM 1340 N N . ILE A 1 175 ? -5.984 -2.912 20.666 1.00 85.50 175 ILE A N 1
ATOM 1341 C CA . ILE A 1 175 ? -6.250 -4.180 21.375 1.00 85.50 175 ILE A CA 1
ATOM 1342 C C . ILE A 1 175 ? -6.143 -4.029 22.897 1.00 85.50 175 ILE A C 1
ATOM 1344 O O . ILE A 1 175 ? -6.598 -4.896 23.638 1.00 85.50 175 ILE A O 1
ATOM 1348 N N . ARG A 1 176 ? -5.565 -2.930 23.394 1.00 85.00 176 ARG A N 1
ATOM 1349 C CA . ARG A 1 176 ? -5.520 -2.666 24.834 1.00 85.00 176 ARG A CA 1
ATOM 1350 C C . ARG A 1 176 ? -6.937 -2.496 25.373 1.00 85.00 176 ARG A C 1
ATOM 1352 O O . ARG A 1 176 ? -7.589 -1.501 25.081 1.00 85.00 176 ARG A O 1
ATOM 1359 N N . MET A 1 177 ? -7.361 -3.448 26.195 1.00 84.44 177 MET A N 1
ATOM 1360 C CA . MET A 1 177 ? -8.562 -3.315 27.008 1.00 84.44 177 MET A CA 1
ATOM 1361 C C . MET A 1 177 ? -8.297 -2.357 28.162 1.00 84.44 177 MET A C 1
ATOM 1363 O O . MET A 1 177 ? -7.268 -2.432 28.840 1.00 84.44 177 MET A O 1
ATOM 1367 N N . THR A 1 178 ? -9.242 -1.461 28.406 1.00 84.75 178 THR A N 1
ATOM 1368 C CA . THR A 1 178 ? -9.230 -0.636 29.612 1.00 84.75 178 THR A CA 1
ATOM 1369 C C . THR A 1 178 ? -9.659 -1.461 30.834 1.00 84.75 178 THR A C 1
ATOM 1371 O O . THR A 1 178 ? -10.439 -2.408 30.702 1.00 84.75 178 THR A O 1
ATOM 1374 N N . PRO A 1 179 ? -9.217 -1.111 32.059 1.00 81.81 179 PRO A N 1
ATOM 1375 C CA . PRO A 1 179 ? -9.673 -1.791 33.276 1.00 81.81 179 PRO A CA 1
ATOM 1376 C C . PRO A 1 179 ? -11.201 -1.759 33.447 1.00 81.81 179 PRO A C 1
ATOM 1378 O O . PRO A 1 179 ? -11.778 -2.670 34.037 1.00 81.81 179 PRO A O 1
ATOM 1381 N N . SER A 1 180 ? -11.858 -0.717 32.927 1.00 82.19 180 SER A N 1
ATOM 1382 C CA . SER A 1 180 ? -13.315 -0.597 32.852 1.00 82.19 180 SER A CA 1
ATOM 1383 C C . SER A 1 180 ? -13.937 -1.601 31.884 1.00 82.19 180 SER A C 1
ATOM 1385 O O . SER A 1 180 ? -14.858 -2.307 32.282 1.00 82.19 180 SER A O 1
ATOM 1387 N N . GLU A 1 181 ? -13.414 -1.726 30.659 1.00 82.25 181 GLU A N 1
ATOM 1388 C CA . GLU A 1 181 ? -13.908 -2.699 29.670 1.00 82.25 181 GLU A CA 1
ATOM 1389 C C . GLU A 1 181 ? -13.717 -4.139 30.153 1.00 82.25 181 GLU A C 1
ATOM 1391 O O . GLU A 1 181 ? -14.624 -4.952 30.014 1.00 82.25 181 GLU A O 1
ATOM 1396 N N . LEU A 1 182 ? -12.591 -4.441 30.811 1.00 83.62 182 LEU A N 1
ATOM 1397 C CA . LEU A 1 182 ? -12.353 -5.762 31.396 1.00 83.62 182 LEU A CA 1
ATOM 1398 C C . LEU A 1 182 ? -13.363 -6.084 32.512 1.00 83.62 182 LEU A C 1
ATOM 1400 O O . LEU A 1 182 ? -13.875 -7.201 32.595 1.00 83.62 182 LEU A O 1
ATOM 1404 N N . ARG A 1 183 ? -13.678 -5.109 33.379 1.00 82.00 183 ARG A N 1
ATOM 1405 C CA . ARG A 1 183 ? -14.717 -5.270 34.412 1.00 82.00 183 ARG A CA 1
ATOM 1406 C C . ARG A 1 183 ? -16.101 -5.475 33.791 1.00 82.00 183 ARG A C 1
ATOM 1408 O O . ARG A 1 183 ? -16.856 -6.300 34.301 1.00 82.00 183 ARG A O 1
ATOM 1415 N N . GLU A 1 184 ? -16.418 -4.765 32.710 1.00 85.12 184 GLU A N 1
ATOM 1416 C CA . GLU A 1 184 ? -17.668 -4.901 31.949 1.00 85.12 184 GLU A CA 1
ATOM 1417 C C . GLU A 1 184 ? -17.786 -6.298 31.309 1.00 85.12 184 GLU A C 1
ATOM 1419 O O . GLU A 1 184 ? -18.802 -6.973 31.484 1.00 85.12 184 GLU A O 1
ATOM 1424 N N . GLU A 1 185 ? -16.727 -6.787 30.651 1.00 82.25 185 GLU A N 1
ATOM 1425 C CA . GLU A 1 185 ? -16.676 -8.137 30.076 1.00 82.25 185 GLU A CA 1
ATOM 1426 C C . GLU A 1 185 ? -16.861 -9.212 31.149 1.00 82.25 185 GLU A C 1
ATOM 1428 O O . GLU A 1 185 ? -17.725 -10.079 31.002 1.00 82.25 185 GLU A O 1
ATOM 1433 N N . LEU A 1 186 ? -16.131 -9.127 32.268 1.00 83.06 186 LEU A N 1
ATOM 1434 C CA . LEU A 1 186 ? -16.266 -10.064 33.389 1.00 83.06 186 LEU A CA 1
ATOM 1435 C C . LEU A 1 186 ? -17.669 -10.030 34.007 1.00 83.06 186 LEU A C 1
ATOM 1437 O O . LEU A 1 186 ? -18.215 -11.075 34.368 1.00 83.06 186 LEU A O 1
ATOM 1441 N N . ARG A 1 187 ? -18.283 -8.846 34.112 1.00 80.00 187 ARG A N 1
ATOM 1442 C CA . ARG A 1 187 ? -19.667 -8.696 34.581 1.00 80.00 187 ARG A CA 1
ATOM 1443 C C . ARG A 1 187 ? -20.654 -9.324 33.600 1.00 80.00 187 ARG A C 1
ATOM 1445 O O . ARG A 1 187 ? -21.594 -9.984 34.035 1.00 80.00 187 ARG A O 1
ATOM 1452 N N . SER A 1 188 ? -20.412 -9.180 32.297 1.00 74.81 188 SER A N 1
ATOM 1453 C CA . SER A 1 188 ? -21.220 -9.807 31.252 1.00 74.81 188 SER A CA 1
ATOM 1454 C C . SER A 1 188 ? -21.111 -11.336 31.295 1.00 74.81 188 SER A C 1
ATOM 1456 O O . SER A 1 188 ? -22.134 -12.013 31.221 1.00 74.81 188 SER A O 1
ATOM 1458 N N . LEU A 1 189 ? -19.913 -11.894 31.502 1.00 77.19 189 LEU A N 1
ATOM 1459 C CA . LEU A 1 189 ? -19.689 -13.341 31.615 1.00 77.19 189 LEU A CA 1
ATOM 1460 C C . LEU A 1 189 ? -20.355 -13.934 32.864 1.00 77.19 189 LEU A C 1
ATOM 1462 O O . LEU A 1 189 ? -20.847 -15.057 32.823 1.00 77.19 189 LEU A O 1
ATOM 1466 N N . ARG A 1 190 ? -20.421 -13.166 33.960 1.00 69.56 190 ARG A N 1
ATOM 1467 C CA . ARG A 1 190 ? -21.132 -13.546 35.193 1.00 69.56 190 ARG A CA 1
ATOM 1468 C C . ARG A 1 190 ? -22.651 -13.371 35.106 1.00 69.56 190 ARG A C 1
ATOM 1470 O O . ARG A 1 190 ? -23.364 -13.900 35.957 1.00 69.56 190 ARG A O 1
ATOM 1477 N N . ALA A 1 191 ? -23.166 -12.638 34.116 1.00 64.31 191 ALA A N 1
ATOM 1478 C CA . ALA A 1 191 ? -24.603 -12.486 33.930 1.00 64.31 191 ALA A CA 1
ATOM 1479 C C . ALA A 1 191 ? -25.212 -13.826 33.490 1.00 64.31 191 ALA A C 1
ATOM 1481 O O . ALA A 1 191 ? -24.925 -14.325 32.401 1.00 64.31 191 ALA A O 1
ATOM 1482 N N . ASN A 1 192 ? -26.060 -14.392 34.353 1.00 60.28 192 ASN A N 1
ATOM 1483 C CA . ASN A 1 192 ? -26.711 -15.685 34.167 1.00 60.28 192 ASN A CA 1
ATOM 1484 C C . ASN A 1 192 ? -27.343 -15.790 32.758 1.00 60.28 192 ASN A C 1
ATOM 1486 O O . ASN A 1 192 ? -28.199 -14.961 32.424 1.00 60.28 192 ASN A O 1
ATOM 1490 N N . PRO A 1 193 ? -26.986 -16.794 31.928 1.00 60.97 193 PRO A N 1
ATOM 1491 C CA . PRO A 1 193 ? -27.468 -16.898 30.548 1.00 60.97 193 PRO A CA 1
ATOM 1492 C C . PRO A 1 193 ? -29.000 -16.942 30.462 1.00 60.97 193 PRO A C 1
ATOM 1494 O O . PRO A 1 193 ? -29.565 -16.428 29.501 1.00 60.97 193 PRO A O 1
ATOM 1497 N N . LYS A 1 194 ? -29.679 -17.448 31.504 1.00 57.06 194 LYS A N 1
ATOM 1498 C CA . LYS A 1 194 ? -31.147 -17.504 31.614 1.00 57.06 194 LYS A CA 1
ATOM 1499 C C . LYS A 1 194 ? -31.844 -16.136 31.511 1.00 57.06 194 LYS A C 1
ATOM 1501 O O . LYS A 1 194 ? -32.946 -16.078 30.983 1.00 57.06 194 LYS A O 1
ATOM 1506 N N . VAL A 1 195 ? -31.204 -15.039 31.930 1.00 57.00 195 VAL A N 1
ATOM 1507 C CA . VAL A 1 195 ? -31.810 -13.689 31.891 1.00 57.00 195 VAL A CA 1
ATOM 1508 C C . VAL A 1 195 ? -31.710 -13.055 30.494 1.00 57.00 195 VAL A C 1
ATOM 1510 O O . VAL A 1 195 ? -32.525 -12.211 30.132 1.00 57.00 195 VAL A O 1
ATOM 1513 N N . ARG A 1 196 ? -30.748 -13.482 29.658 1.00 53.06 196 ARG A N 1
ATOM 1514 C CA . ARG A 1 196 ? -30.576 -12.939 28.295 1.00 53.06 196 ARG A CA 1
ATOM 1515 C C . ARG A 1 196 ? -31.654 -13.417 27.317 1.00 53.06 196 ARG A C 1
ATOM 1517 O O . ARG A 1 196 ? -31.948 -12.700 26.367 1.00 53.06 196 ARG A O 1
ATOM 1524 N N . TRP A 1 197 ? -32.243 -14.589 27.553 1.00 51.75 197 TRP A N 1
ATOM 1525 C CA . TRP A 1 197 ? -33.277 -15.162 26.682 1.00 51.75 197 TRP A CA 1
ATOM 1526 C C . TRP A 1 197 ? -34.667 -14.559 26.919 1.00 51.75 197 TRP A C 1
ATOM 1528 O O . TRP A 1 197 ? -35.430 -14.427 25.972 1.00 51.75 197 TRP A O 1
ATOM 1538 N N . GLN A 1 198 ? -34.976 -14.117 28.143 1.00 53.28 198 GLN A N 1
ATOM 1539 C CA . GLN A 1 198 ? -36.290 -13.548 28.483 1.00 53.28 198 GLN A CA 1
ATOM 1540 C C . GLN A 1 198 ? -36.505 -12.103 28.008 1.00 53.28 198 GLN A C 1
ATOM 1542 O O . GLN A 1 198 ? -37.621 -11.610 28.087 1.00 53.28 198 GLN A O 1
ATOM 1547 N N . ARG A 1 199 ? -35.469 -11.410 27.515 1.00 51.97 199 ARG A N 1
ATOM 1548 C CA . ARG A 1 199 ? -35.600 -10.032 27.000 1.00 51.97 199 ARG A CA 1
ATOM 1549 C C . ARG A 1 199 ? -35.866 -9.960 25.489 1.00 51.97 199 ARG A C 1
ATOM 1551 O O . ARG A 1 199 ? -36.092 -8.870 24.978 1.00 51.97 199 ARG A O 1
ATOM 1558 N N . ASN A 1 200 ? -35.823 -11.099 24.792 1.00 45.97 200 ASN A N 1
ATOM 1559 C CA . ASN A 1 200 ? -35.997 -11.200 23.338 1.00 45.97 200 ASN A CA 1
ATOM 1560 C C . ASN A 1 200 ? -37.160 -12.132 22.923 1.00 45.97 200 ASN A C 1
ATOM 1562 O O . ASN A 1 200 ? -37.192 -12.559 21.769 1.00 45.97 200 ASN A O 1
ATOM 1566 N N . GLY A 1 201 ? -38.065 -12.479 23.843 1.00 42.34 201 GLY A N 1
ATOM 1567 C CA . GLY A 1 201 ? -39.349 -13.126 23.542 1.00 42.34 201 GLY A CA 1
ATOM 1568 C C . GLY A 1 201 ? -40.476 -12.133 23.755 1.00 42.34 201 GLY A C 1
ATOM 1569 O O . GLY A 1 201 ? -41.432 -12.173 22.956 1.00 42.34 201 GLY A O 1
#

pLDDT: mean 73.44, std 11.95, range [42.34, 91.5]

Secondary structure (DSSP, 8-state):
-HHHHHHHHHHHHHHHHHHHHHHHHHHHHH--TT-HHHHHHHHHHHHHHHHHHHHHHHHHHHHHS-----GGGTS--GGG--HHHHHHHHS-HHHHHHHHHHHHHHHHHHHHHHHHHHHHHHHHHHGGG-TTS-TTSHHHHHHHHHHHHHHHHHHHHHHHHHHHHHHHHHHHHHH---HHHHHHHHHHHHS-HHHHHTT--

Radius of gyration: 26.96 Å; chains: 1; bounding box: 70×37×71 Å

Foldseek 3Di:
DVVLCVVLVVVLVVQLVVLVVVLVVCCVPPVDPDDPVSVCSNVVSVVVSVVVVVVVVVVVCCVVVPPPPPVVVVPDDPVPCDPVVVVCVCPDPVNVVVVVLVVVLVVQLVVQLVVLCVLLCVLVVCVVVPPPDDPPSVVVNVVSVVVSVVSSVVSNVVSVVVSVVVVVVVVVVVPDDDPVNVVVVVVVVPPDPVVVVVVPD